Protein AF-A0A9D7EFL1-F1 (afdb_monomer)

Nearest PDB structures (foldseek):
  2m8x-assembly1_A  TM=7.857E-01  e=1.393E-04  Pyrococcus furiosus
  3idu-assembly1_A  TM=7.486E-01  e=1.471E-04  Pyrococcus furiosus
  3idu-assembly2_B  TM=7.280E-01  e=3.172E-04  Pyrococcus furiosus
  4kty-assembly1_A  TM=7.656E-01  e=1.062E-02  Homo sapiens
  8v29-assembly1_C  TM=4.550E-01  e=4.190E-01  Homo sapiens

Sequence (235 aa):
MSAEEQPQYDAVMMSGYVSHTGTGDEYGRIPSAQYDGDMNVGGSYTNPGVQDQTNVVVTALGGPINASTSTPLLLTDETLFMDEVVAVALPEAMYNCTLAVSSDQIAQDAFPLNNVYLRNFEITSDVYSLDGIGNHPAGYESLTATGTNSFTDNEDQLYLMSMYYINAPMTVYGIEVMRPMELSKGAPSWPALHDTTEVLNDNVLSPLVSSPEHIVSAWDISEGRAGSLSPTHTR

pLDDT: mean 86.26, std 13.58, range [31.89, 98.38]

Solvent-accessible surface area (backbone atoms only — not comparable to full-atom values): 13936 Å² total; per-residue (Å²): 137,85,83,81,82,74,41,62,31,38,54,34,32,78,44,64,51,62,9,64,74,71,77,70,58,56,45,19,23,38,20,54,73,51,56,81,44,46,35,30,38,32,32,36,34,33,19,75,7,81,41,65,40,39,57,29,34,38,37,40,43,28,85,80,48,77,49,72,50,76,41,71,65,45,46,52,73,36,72,51,75,45,82,44,80,42,82,44,86,72,69,77,42,80,42,53,35,42,33,38,54,45,37,76,53,51,91,61,32,75,55,75,73,44,11,46,30,76,46,39,34,28,31,31,87,79,48,74,31,63,68,26,86,98,58,45,50,89,90,75,70,78,86,77,75,86,55,81,62,72,51,91,73,87,85,74,90,85,82,87,87,83,90,78,87,78,77,48,87,63,66,67,65,62,48,74,47,79,43,57,72,72,60,63,74,63,48,74,45,63,57,60,45,66,52,67,73,42,46,77,66,74,40,80,86,63,54,78,43,68,36,71,85,42,63,43,43,76,63,31,38,75,70,30,34,52,75,52,48,76,84,82,57,82,102

Mean predicted aligned error: 7.4 Å

Structure (mmCIF, N/CA/C/O backbone):
data_AF-A0A9D7EFL1-F1
#
_entry.id   AF-A0A9D7EFL1-F1
#
loop_
_atom_site.group_PDB
_atom_site.id
_atom_site.type_symbol
_atom_site.label_atom_id
_atom_site.label_alt_id
_atom_site.label_comp_id
_atom_site.label_asym_id
_atom_site.label_entity_id
_atom_site.label_seq_id
_atom_site.pdbx_PDB_ins_code
_atom_site.Cartn_x
_atom_site.Cartn_y
_atom_site.Cartn_z
_atom_site.occupancy
_atom_site.B_iso_or_equiv
_atom_site.auth_seq_id
_atom_site.auth_comp_id
_atom_site.auth_asym_id
_atom_site.auth_atom_id
_atom_site.pdbx_PDB_model_num
ATOM 1 N N . MET A 1 1 ? -33.544 18.796 3.034 1.00 47.28 1 MET A N 1
ATOM 2 C CA . MET A 1 1 ? -32.754 18.801 4.277 1.00 47.28 1 MET A CA 1
ATOM 3 C C . MET A 1 1 ? -33.083 17.499 4.981 1.00 47.28 1 MET A C 1
ATOM 5 O O . MET A 1 1 ? -34.177 17.393 5.521 1.00 47.28 1 MET A O 1
ATOM 9 N N . SER A 1 2 ? -32.241 16.478 4.832 1.00 45.25 2 SER A N 1
ATOM 10 C CA . SER A 1 2 ? -32.281 15.313 5.719 1.00 45.25 2 SER A CA 1
ATOM 11 C C . SER A 1 2 ? -31.384 15.636 6.910 1.00 45.25 2 SER A C 1
ATOM 13 O O . SER A 1 2 ? -30.313 16.215 6.736 1.00 45.25 2 SER A O 1
ATOM 15 N N . ALA A 1 3 ? -31.867 15.351 8.112 1.00 56.69 3 ALA A N 1
ATOM 16 C CA . ALA A 1 3 ? -31.011 15.200 9.274 1.00 56.69 3 ALA A CA 1
ATOM 17 C C . ALA A 1 3 ? -30.827 13.691 9.425 1.00 56.69 3 ALA A C 1
ATOM 19 O O . ALA A 1 3 ? -31.821 12.980 9.576 1.00 56.69 3 ALA A O 1
ATOM 20 N N . GLU A 1 4 ? -29.599 13.211 9.276 1.00 66.44 4 GLU A N 1
ATOM 21 C CA . GLU A 1 4 ? -29.262 11.837 9.636 1.00 66.44 4 GLU A CA 1
ATOM 22 C C . GLU A 1 4 ? -28.874 11.833 11.115 1.00 66.44 4 GLU A C 1
ATOM 24 O O . GLU A 1 4 ? -28.143 12.709 11.579 1.00 66.44 4 GLU A O 1
ATOM 29 N N . GLU A 1 5 ? -29.465 10.915 11.873 1.00 77.81 5 GLU A N 1
ATOM 30 C CA . GLU A 1 5 ? -29.171 10.729 13.291 1.00 77.81 5 GLU A CA 1
ATOM 31 C C . GLU A 1 5 ? -27.797 10.065 13.421 1.00 77.81 5 GLU A C 1
ATOM 33 O O . GLU A 1 5 ? -27.563 9.019 12.815 1.00 77.81 5 GLU A O 1
ATOM 38 N N . GLN A 1 6 ? -26.885 10.677 14.185 1.00 83.12 6 GLN A N 1
ATOM 39 C CA . GLN A 1 6 ? -25.598 10.051 14.487 1.00 83.12 6 GLN A CA 1
ATOM 40 C C . GLN A 1 6 ? -25.813 8.813 15.371 1.00 83.12 6 GLN A C 1
ATOM 42 O O . GLN A 1 6 ? -26.606 8.866 16.317 1.00 83.12 6 GLN A O 1
ATOM 47 N N . PRO A 1 7 ? -25.112 7.704 15.091 1.00 91.25 7 PRO A N 1
ATOM 48 C CA . PRO A 1 7 ? -25.252 6.476 15.859 1.00 91.25 7 PRO A CA 1
ATOM 49 C C . PRO A 1 7 ? -24.761 6.642 17.302 1.00 91.25 7 PRO A C 1
ATOM 51 O O . PRO A 1 7 ? -23.909 7.478 17.606 1.00 91.25 7 PRO A O 1
ATOM 54 N N . GLN A 1 8 ? -25.289 5.812 18.209 1.00 93.94 8 GLN A N 1
ATOM 55 C CA . GLN A 1 8 ? -24.852 5.823 19.607 1.00 93.94 8 GLN A CA 1
ATOM 56 C C . GLN A 1 8 ? -23.379 5.413 19.735 1.00 93.94 8 GLN A C 1
ATOM 58 O O . GLN A 1 8 ? -22.607 6.121 20.373 1.00 93.94 8 GLN A O 1
ATOM 63 N N . TYR A 1 9 ? -23.018 4.292 19.113 1.00 95.31 9 TYR A N 1
ATOM 64 C CA . TYR A 1 9 ? -21.663 3.760 19.030 1.00 95.31 9 TYR A CA 1
ATOM 65 C C . TYR A 1 9 ? -21.350 3.470 17.567 1.00 95.31 9 TYR A C 1
ATOM 67 O O . TYR A 1 9 ? -22.178 2.894 16.859 1.00 95.31 9 TYR A O 1
ATOM 75 N N . ASP A 1 10 ? -20.165 3.871 17.134 1.00 96.12 10 ASP A N 1
ATOM 76 C CA . ASP A 1 10 ? -19.616 3.581 15.811 1.00 96.12 10 ASP A CA 1
ATOM 77 C C . ASP A 1 10 ? -18.088 3.622 15.929 1.00 96.12 10 ASP A C 1
ATOM 79 O O . ASP A 1 10 ? -17.545 4.373 16.747 1.00 96.12 10 ASP A O 1
ATOM 83 N N . ALA A 1 11 ? -17.389 2.774 15.194 1.00 96.00 11 ALA A N 1
ATOM 84 C CA . ALA A 1 11 ? -15.939 2.738 15.146 1.00 96.00 11 ALA A CA 1
ATOM 85 C C . ALA A 1 11 ? -15.508 2.436 13.716 1.00 96.00 11 ALA A C 1
ATOM 87 O O . ALA A 1 11 ? -15.732 1.351 13.195 1.00 96.00 11 ALA A O 1
ATOM 88 N N . VAL A 1 12 ? -14.813 3.381 13.097 1.00 96.94 12 VAL A N 1
ATOM 89 C CA . VAL A 1 12 ? -14.517 3.333 11.666 1.00 96.94 12 VAL A CA 1
ATOM 90 C C . VAL A 1 12 ? -13.022 3.211 11.448 1.00 96.94 12 VAL A C 1
ATOM 92 O O . VAL A 1 12 ? -12.250 3.989 12.010 1.00 96.94 12 VAL A O 1
ATOM 95 N N . MET A 1 13 ? -12.608 2.287 10.579 1.00 97.50 13 MET A N 1
ATOM 96 C CA . MET A 1 13 ? -11.271 2.319 9.988 1.00 97.50 13 MET A CA 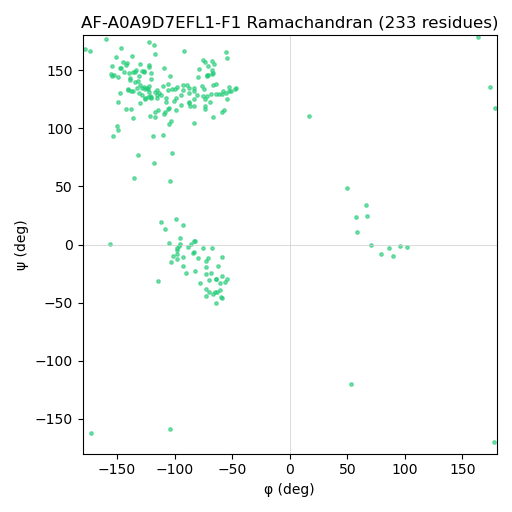1
ATOM 97 C C . MET A 1 13 ? -11.295 3.266 8.787 1.00 97.50 13 MET A C 1
ATOM 99 O O . MET A 1 13 ? -11.806 2.934 7.719 1.00 97.50 13 MET A O 1
ATOM 103 N N . MET A 1 14 ? -10.738 4.463 8.959 1.00 95.62 14 MET A N 1
ATOM 104 C CA . MET A 1 14 ? -10.758 5.517 7.938 1.00 95.62 14 MET A CA 1
ATOM 105 C C . MET A 1 14 ? -9.733 5.278 6.833 1.00 95.62 14 MET A C 1
ATOM 107 O O . MET A 1 14 ? -9.946 5.650 5.678 1.00 95.62 14 MET A O 1
ATOM 111 N N . SER A 1 15 ? -8.600 4.685 7.194 1.00 94.25 15 SER A N 1
ATOM 112 C CA . SER A 1 15 ? -7.524 4.353 6.270 1.00 94.25 15 SER A CA 1
ATOM 113 C C . SER A 1 15 ? -6.754 3.137 6.761 1.00 94.25 15 SER A C 1
ATOM 115 O O . SER A 1 15 ? -6.793 2.790 7.941 1.00 94.25 15 SER A O 1
ATOM 117 N N . GLY A 1 16 ? -6.017 2.512 5.854 1.00 92.81 16 GLY A N 1
ATOM 118 C CA . GLY A 1 16 ? -5.022 1.507 6.184 1.00 92.81 16 GLY A CA 1
ATOM 119 C C . GLY A 1 16 ? -3.849 1.612 5.228 1.00 92.81 16 GLY A C 1
ATOM 120 O O . GLY A 1 16 ? -4.016 2.110 4.114 1.00 92.81 16 GLY A O 1
ATOM 121 N N . TYR A 1 17 ? -2.685 1.136 5.632 1.00 93.12 17 TYR A N 1
ATOM 122 C CA . TYR A 1 17 ? -1.525 1.012 4.769 1.00 93.12 17 TYR A CA 1
ATOM 123 C C . TYR A 1 17 ? -0.685 -0.210 5.135 1.00 93.12 17 TYR A C 1
ATOM 125 O O . TYR A 1 17 ? -0.680 -0.667 6.283 1.00 93.12 17 TYR A O 1
ATOM 133 N N . VAL A 1 18 ? 0.010 -0.740 4.131 1.00 93.38 18 VAL A N 1
ATOM 134 C CA . VAL A 1 18 ? 0.991 -1.818 4.261 1.00 93.38 18 VAL A CA 1
ATOM 135 C C . VAL A 1 18 ? 2.211 -1.457 3.414 1.00 93.38 18 VAL A C 1
ATOM 137 O O . VAL A 1 18 ? 2.154 -1.459 2.186 1.00 93.38 18 VAL A O 1
ATOM 140 N N . SER A 1 19 ? 3.319 -1.128 4.074 1.00 93.38 19 SER A N 1
ATOM 141 C CA . SER A 1 19 ? 4.521 -0.564 3.456 1.00 93.38 19 SER A CA 1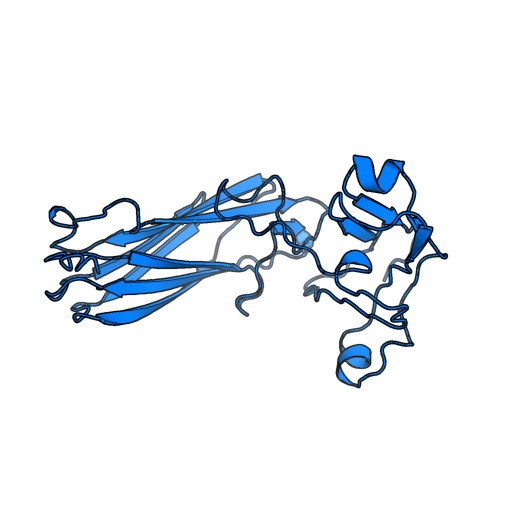
ATOM 142 C C . SER A 1 19 ? 5.756 -1.379 3.824 1.00 93.38 19 SER A C 1
ATOM 144 O O . SER A 1 19 ? 5.952 -1.723 4.985 1.00 93.38 19 SER A O 1
ATOM 146 N N . HIS A 1 20 ? 6.619 -1.660 2.848 1.00 91.56 20 HIS A N 1
ATOM 147 C CA . HIS A 1 20 ? 7.894 -2.352 3.083 1.00 91.56 20 HIS A CA 1
ATOM 148 C C . HIS A 1 20 ? 9.089 -1.395 3.227 1.00 91.56 20 HIS A C 1
ATOM 150 O O . HIS A 1 20 ? 10.219 -1.838 3.382 1.00 91.56 20 HIS A O 1
ATOM 156 N N . THR A 1 21 ? 8.873 -0.084 3.097 1.00 85.00 21 THR A N 1
ATOM 157 C CA . THR A 1 21 ? 9.952 0.920 3.127 1.00 85.00 21 THR A CA 1
ATOM 158 C C . THR A 1 21 ? 10.052 1.632 4.470 1.00 85.00 21 THR A C 1
ATOM 160 O O . THR A 1 21 ? 10.980 2.407 4.693 1.00 85.00 21 THR A O 1
ATOM 163 N N . GLY A 1 22 ? 9.074 1.425 5.358 1.00 75.31 22 GLY A N 1
ATOM 164 C CA . GLY A 1 22 ? 8.989 2.097 6.655 1.00 75.31 22 GLY A CA 1
ATOM 165 C C . GLY A 1 22 ? 8.638 3.588 6.579 1.00 75.31 22 GLY A C 1
ATOM 166 O O . GLY A 1 22 ? 8.515 4.228 7.619 1.00 75.31 22 GLY A O 1
ATOM 167 N N . THR A 1 23 ? 8.457 4.145 5.378 1.00 75.12 23 THR A N 1
ATOM 168 C CA . THR A 1 23 ? 8.102 5.557 5.134 1.00 75.12 23 THR A CA 1
ATOM 169 C C . THR A 1 23 ? 6.608 5.771 4.892 1.00 75.12 23 THR A C 1
ATOM 171 O O . THR A 1 23 ? 6.174 6.910 4.738 1.00 75.12 23 THR A O 1
ATOM 174 N N . GLY A 1 24 ? 5.819 4.691 4.866 1.00 76.31 24 GLY A N 1
ATOM 175 C CA . GLY A 1 24 ? 4.392 4.720 4.537 1.00 76.31 24 GLY A CA 1
ATOM 176 C C . GLY A 1 24 ? 4.101 4.625 3.037 1.00 76.31 24 GLY A C 1
ATOM 177 O O . GLY A 1 24 ? 2.937 4.532 2.661 1.00 76.31 24 GLY A O 1
ATOM 178 N N . ASP A 1 25 ? 5.131 4.595 2.183 1.00 86.06 25 ASP A N 1
ATOM 179 C CA . ASP A 1 25 ? 4.968 4.366 0.746 1.00 86.06 25 ASP A CA 1
ATOM 180 C C . ASP A 1 25 ? 4.519 2.919 0.491 1.00 86.06 25 ASP A C 1
ATOM 182 O O . ASP A 1 25 ? 5.171 1.958 0.916 1.00 86.06 25 ASP A O 1
ATOM 186 N N . GLU A 1 26 ? 3.382 2.757 -0.184 1.00 89.88 26 GLU A N 1
ATOM 187 C CA . GLU A 1 26 ? 2.798 1.453 -0.502 1.00 89.88 26 GLU A CA 1
ATOM 188 C C . GLU A 1 26 ? 3.128 1.057 -1.939 1.00 89.88 26 GLU A C 1
ATOM 190 O O . GLU A 1 26 ? 2.934 1.837 -2.870 1.00 89.88 26 GLU A O 1
ATOM 195 N N . TYR A 1 27 ? 3.562 -0.186 -2.128 1.00 92.56 27 TYR A N 1
ATOM 196 C CA . TYR A 1 27 ? 3.820 -0.757 -3.445 1.00 92.56 27 TYR A CA 1
ATOM 197 C C . TYR A 1 27 ? 2.934 -1.980 -3.640 1.00 92.56 27 TYR A C 1
ATOM 199 O O . TYR A 1 27 ? 2.934 -2.899 -2.819 1.00 92.56 27 TYR A O 1
ATOM 207 N N . GLY A 1 28 ? 2.185 -2.008 -4.741 1.00 92.38 28 GLY A N 1
ATOM 208 C CA . GLY A 1 28 ? 1.326 -3.140 -5.080 1.00 92.38 28 GLY A CA 1
ATOM 209 C C . GLY A 1 28 ? 2.100 -4.435 -5.343 1.00 92.38 28 GLY A C 1
ATOM 210 O O . GLY A 1 28 ? 1.567 -5.519 -5.088 1.00 92.38 28 GLY A O 1
ATOM 211 N N . ARG A 1 29 ? 3.344 -4.330 -5.836 1.00 94.31 29 ARG A N 1
ATOM 212 C CA . ARG A 1 29 ? 4.254 -5.463 -6.073 1.00 94.31 29 ARG A CA 1
ATOM 213 C C . ARG A 1 29 ? 5.679 -5.110 -5.682 1.00 94.31 29 ARG A C 1
ATOM 215 O O . ARG A 1 29 ? 6.179 -4.055 -6.069 1.00 94.31 29 ARG A O 1
ATOM 222 N N . ILE A 1 30 ? 6.326 -6.011 -4.954 1.00 95.38 30 ILE A N 1
ATOM 223 C CA . ILE A 1 30 ? 7.651 -5.819 -4.367 1.00 95.38 30 ILE A CA 1
ATOM 224 C C . ILE A 1 30 ? 8.511 -7.029 -4.748 1.00 95.38 30 ILE A C 1
ATOM 226 O O . ILE A 1 30 ? 8.145 -8.156 -4.408 1.00 95.38 30 ILE A O 1
ATOM 230 N N . PRO A 1 31 ? 9.655 -6.858 -5.428 1.00 95.50 31 PRO A N 1
ATOM 231 C CA . PRO A 1 31 ? 10.562 -7.968 -5.668 1.00 95.50 31 PRO A CA 1
ATOM 232 C C . PRO A 1 31 ? 11.120 -8.484 -4.343 1.00 95.50 31 PRO A C 1
ATOM 234 O O . PRO A 1 31 ? 11.550 -7.694 -3.501 1.00 95.50 31 PRO A O 1
ATOM 237 N N . SER A 1 32 ? 11.206 -9.801 -4.182 1.00 95.38 32 SER A N 1
ATOM 238 C CA . SER A 1 32 ? 11.744 -10.446 -2.977 1.00 95.38 32 SER A CA 1
ATOM 239 C C . SER A 1 32 ? 13.157 -9.965 -2.621 1.00 95.38 32 SER A C 1
ATOM 241 O O . SER A 1 32 ? 13.505 -9.886 -1.448 1.00 95.38 32 SER A O 1
ATOM 243 N N . ALA A 1 33 ? 13.954 -9.567 -3.619 1.00 94.44 33 ALA A N 1
ATOM 244 C CA . ALA A 1 33 ? 15.286 -8.992 -3.428 1.00 94.44 33 ALA A CA 1
ATOM 245 C C . ALA A 1 33 ? 15.295 -7.548 -2.882 1.00 94.44 33 ALA A C 1
ATOM 247 O O . ALA A 1 33 ? 16.332 -7.099 -2.401 1.00 94.44 33 ALA A O 1
ATOM 248 N N . GLN A 1 34 ? 14.185 -6.810 -2.994 1.00 94.44 34 GLN A N 1
ATOM 249 C CA . GLN A 1 34 ? 14.033 -5.444 -2.468 1.00 94.44 34 GLN A CA 1
ATOM 250 C C . GLN A 1 34 ? 13.319 -5.412 -1.110 1.00 94.44 34 GLN A C 1
ATOM 252 O O . GLN A 1 34 ? 13.347 -4.386 -0.428 1.00 94.44 34 GLN A O 1
ATOM 257 N N . TYR A 1 35 ? 12.711 -6.531 -0.712 1.00 94.31 35 TYR A N 1
ATOM 258 C CA . TYR A 1 35 ? 12.118 -6.713 0.603 1.00 94.31 35 TYR A CA 1
ATOM 259 C C . TYR A 1 35 ? 13.204 -6.926 1.668 1.00 94.31 35 TYR A C 1
ATOM 261 O O . TYR A 1 35 ? 14.073 -7.785 1.516 1.00 94.31 35 TYR A O 1
ATOM 269 N N . ASP A 1 36 ? 13.166 -6.146 2.747 1.00 90.38 36 ASP A N 1
ATOM 270 C CA . ASP A 1 36 ? 14.197 -6.129 3.794 1.00 90.38 36 ASP A CA 1
ATOM 271 C C . ASP A 1 36 ? 13.854 -6.983 5.028 1.00 90.38 36 ASP A C 1
ATOM 273 O O . ASP A 1 36 ? 14.710 -7.183 5.891 1.00 90.38 36 ASP A O 1
ATOM 277 N N . GLY A 1 37 ? 12.650 -7.563 5.072 1.00 92.81 37 GLY A N 1
ATOM 278 C CA . GLY A 1 37 ? 12.192 -8.426 6.162 1.00 92.81 37 GLY A CA 1
ATOM 279 C C . GLY A 1 37 ? 11.245 -7.751 7.152 1.00 92.81 37 GLY A C 1
ATOM 280 O O . GLY A 1 37 ? 10.738 -8.440 8.037 1.00 92.81 37 GLY A O 1
ATOM 281 N N . ASP A 1 38 ? 10.957 -6.458 6.983 1.00 93.69 38 ASP A N 1
ATOM 282 C CA . ASP A 1 38 ? 10.047 -5.715 7.850 1.00 93.69 38 ASP A CA 1
ATOM 283 C C . ASP A 1 38 ? 8.871 -5.138 7.047 1.00 93.69 38 ASP A C 1
ATOM 285 O O . ASP A 1 38 ? 9.003 -4.712 5.904 1.00 93.69 38 ASP A O 1
ATOM 289 N N . MET A 1 39 ? 7.682 -5.135 7.645 1.00 94.75 39 MET A N 1
ATOM 290 C CA . MET A 1 39 ? 6.512 -4.436 7.111 1.00 94.75 39 MET A CA 1
ATOM 291 C C . MET A 1 39 ? 6.040 -3.412 8.130 1.00 94.75 39 MET A C 1
ATOM 293 O O . MET A 1 39 ? 5.745 -3.770 9.268 1.00 94.75 39 MET A O 1
ATOM 297 N N . ASN A 1 40 ? 5.915 -2.157 7.716 1.00 95.25 40 ASN A N 1
ATOM 298 C CA . ASN A 1 40 ? 5.141 -1.173 8.451 1.00 95.25 40 ASN A CA 1
ATOM 299 C C . ASN A 1 40 ? 3.656 -1.320 8.075 1.00 95.25 40 ASN A C 1
ATOM 301 O O . ASN A 1 40 ? 3.295 -1.310 6.893 1.00 95.25 40 ASN A O 1
ATOM 305 N N . VAL A 1 41 ? 2.801 -1.494 9.080 1.00 95.62 41 VAL A N 1
ATOM 306 C CA . VAL A 1 41 ? 1.353 -1.620 8.933 1.00 95.62 41 VAL A CA 1
ATOM 307 C C . VAL A 1 41 ? 0.636 -0.677 9.885 1.00 95.62 41 VAL A C 1
ATOM 309 O O . VAL A 1 41 ? 0.964 -0.569 11.067 1.00 95.62 41 VAL A O 1
ATOM 312 N N . GLY A 1 42 ? -0.403 -0.024 9.385 1.00 94.69 42 GLY A N 1
ATOM 313 C CA . GLY A 1 42 ? -1.097 0.962 10.190 1.00 94.69 42 GLY A CA 1
ATOM 314 C C . GLY A 1 42 ? -2.216 1.663 9.453 1.00 94.69 42 GLY A C 1
ATOM 315 O O . GLY A 1 42 ? -2.623 1.262 8.368 1.00 94.69 42 GLY A O 1
ATOM 316 N N . GLY A 1 43 ? -2.741 2.714 10.063 1.00 95.12 43 GLY A N 1
ATOM 317 C CA . GLY A 1 43 ? -3.863 3.469 9.527 1.00 95.12 43 GLY A CA 1
ATOM 318 C C . GLY A 1 43 ? -4.508 4.350 10.580 1.00 95.12 43 GLY A C 1
ATOM 319 O O . GLY A 1 43 ? -4.103 4.354 11.743 1.00 95.12 43 GLY A O 1
ATOM 320 N N . SER A 1 44 ? -5.523 5.099 10.166 1.00 97.31 44 SER A N 1
ATOM 321 C CA . SER A 1 44 ? -6.327 5.929 11.059 1.00 97.31 44 SER A CA 1
ATOM 322 C C . SER A 1 44 ? -7.685 5.302 11.341 1.00 97.31 44 SER A C 1
ATOM 324 O O . SER A 1 44 ? -8.304 4.683 10.472 1.00 97.31 44 SER A O 1
ATOM 326 N N . TYR A 1 45 ? -8.163 5.503 12.562 1.00 98.19 45 TYR A N 1
ATOM 327 C CA . TYR A 1 45 ? -9.464 5.036 13.016 1.00 98.19 45 TYR A CA 1
ATOM 328 C C . TYR A 1 45 ? -10.134 6.096 13.879 1.00 98.19 45 TYR A C 1
ATOM 330 O O . TYR A 1 45 ? -9.462 6.874 14.560 1.00 98.19 45 TYR A O 1
ATOM 338 N N . THR A 1 46 ? -11.460 6.152 13.821 1.00 97.75 46 THR A N 1
ATOM 339 C CA . THR A 1 46 ? -12.244 7.203 14.470 1.00 97.75 46 THR A CA 1
ATOM 340 C C . THR A 1 46 ? -13.525 6.663 15.085 1.00 97.75 46 THR A C 1
ATOM 342 O O . THR A 1 46 ? -14.032 5.623 14.667 1.00 97.75 46 THR A O 1
ATOM 345 N N . ASN A 1 47 ? -14.042 7.378 16.079 1.00 97.19 47 ASN A N 1
ATOM 346 C CA . ASN A 1 47 ? -15.350 7.139 16.672 1.00 97.19 47 ASN A CA 1
ATOM 347 C C . ASN A 1 47 ? -16.300 8.286 16.286 1.00 97.19 47 ASN A C 1
ATOM 349 O O . ASN A 1 47 ? -16.323 9.301 16.978 1.00 97.19 47 ASN A O 1
ATOM 353 N N . PRO A 1 48 ? -17.092 8.154 15.209 1.00 95.62 48 PRO A N 1
ATOM 354 C CA . PRO A 1 48 ? -18.073 9.169 14.822 1.00 95.62 48 PRO A CA 1
ATOM 355 C C . PRO A 1 48 ? -19.399 9.036 15.597 1.00 95.62 48 PRO A C 1
ATOM 357 O O . PRO A 1 48 ? -20.363 9.754 15.313 1.00 95.62 48 PRO A O 1
ATOM 360 N N . GLY A 1 49 ? -19.482 8.085 16.536 1.00 94.62 49 GLY A N 1
ATOM 361 C CA . GLY A 1 49 ? -20.629 7.904 17.412 1.00 94.62 49 GLY A CA 1
ATOM 362 C C . GLY A 1 49 ? -20.679 8.965 18.508 1.00 94.62 49 GLY A C 1
ATOM 363 O O . GLY A 1 49 ? -19.675 9.577 18.870 1.00 94.62 49 GLY A O 1
ATOM 364 N N . VAL A 1 50 ? -21.864 9.167 19.083 1.00 95.25 50 VAL A N 1
ATOM 365 C CA . VAL A 1 50 ? -22.086 10.181 20.136 1.00 95.25 50 VAL A CA 1
ATOM 366 C C . VAL A 1 50 ? -21.675 9.714 21.544 1.00 95.25 50 VAL A C 1
ATOM 368 O O . VAL A 1 50 ? -21.932 10.412 22.529 1.00 95.25 50 VAL A O 1
ATOM 371 N N . GLN A 1 51 ? -21.110 8.511 21.675 1.00 96.81 51 GLN A N 1
ATOM 372 C CA . GLN A 1 51 ? -20.587 7.943 22.921 1.00 96.81 51 GLN A CA 1
ATOM 373 C C . GLN A 1 51 ? -19.159 7.438 22.725 1.00 96.81 51 GLN A C 1
ATOM 375 O O . GLN A 1 51 ? -18.806 6.964 21.650 1.00 96.81 51 GLN A O 1
ATOM 380 N N . ASP A 1 52 ? -18.358 7.488 23.788 1.00 97.38 52 ASP A N 1
ATOM 381 C CA . ASP A 1 52 ? -16.977 7.003 23.769 1.00 97.38 52 ASP A CA 1
ATOM 382 C C . ASP A 1 52 ? -16.904 5.472 23.616 1.00 97.38 52 ASP A C 1
ATOM 384 O O . ASP A 1 52 ? -17.773 4.737 24.099 1.00 97.38 52 ASP A O 1
ATOM 388 N N . GLN A 1 53 ? -15.823 4.997 22.999 1.00 97.31 53 GLN A N 1
ATOM 389 C CA . GLN A 1 53 ? -15.491 3.578 22.857 1.00 97.31 53 GLN A CA 1
ATOM 390 C C . GLN A 1 53 ? -14.400 3.208 23.870 1.00 97.31 53 GLN A C 1
ATOM 392 O O . GLN A 1 53 ? -13.402 3.922 23.996 1.00 97.31 53 GLN A O 1
ATOM 397 N N . THR A 1 54 ? -14.553 2.093 24.586 1.00 98.19 54 THR A N 1
ATOM 398 C CA . THR A 1 54 ? -13.563 1.619 25.572 1.00 98.19 54 THR A CA 1
ATOM 399 C C . THR A 1 54 ? -12.836 0.370 25.098 1.00 98.19 54 THR A C 1
ATOM 401 O O . THR A 1 54 ? -13.387 -0.434 24.344 1.00 98.19 54 THR A O 1
ATOM 404 N N . ASN A 1 55 ? -11.599 0.200 25.578 1.00 97.94 55 ASN A N 1
ATOM 405 C CA . ASN A 1 55 ? -10.724 -0.928 25.243 1.00 97.94 55 ASN A CA 1
ATOM 406 C C . ASN A 1 55 ? -10.642 -1.154 23.728 1.00 97.94 55 ASN A C 1
ATOM 408 O O . ASN A 1 55 ? -10.819 -2.267 23.232 1.00 97.94 55 ASN A O 1
ATOM 412 N N . VAL A 1 56 ? -10.405 -0.066 22.996 1.00 98.25 56 VAL A N 1
ATOM 413 C CA . VAL A 1 56 ? -10.300 -0.094 21.544 1.00 98.25 56 VAL A CA 1
ATOM 414 C C . VAL A 1 56 ? -9.038 -0.846 21.157 1.00 98.25 56 VAL A C 1
ATOM 416 O O . VAL A 1 56 ? -7.954 -0.559 21.665 1.00 98.25 56 VAL A O 1
ATOM 419 N N . VAL A 1 57 ? -9.175 -1.811 20.257 1.00 98.31 57 VAL A N 1
ATOM 420 C CA . VAL A 1 57 ? -8.063 -2.569 19.690 1.00 98.31 57 VAL A CA 1
ATOM 421 C C . VAL A 1 57 ? -8.148 -2.475 18.182 1.00 98.31 57 VAL A C 1
ATOM 423 O O . VAL A 1 57 ? -9.166 -2.844 17.592 1.00 98.31 57 VAL A O 1
ATOM 426 N N . VAL A 1 58 ? -7.059 -2.024 17.569 1.00 98.38 58 VAL A N 1
ATOM 427 C CA . VAL A 1 58 ? -6.875 -2.081 16.121 1.00 98.38 58 VAL A CA 1
ATOM 428 C C . VAL A 1 58 ? -5.885 -3.182 15.812 1.00 98.38 58 VAL A C 1
ATOM 430 O O . VAL A 1 58 ? -4.843 -3.286 16.455 1.00 98.38 58 VAL A O 1
ATOM 433 N N . THR A 1 59 ? -6.229 -4.023 14.845 1.00 98.38 59 THR A N 1
ATOM 434 C CA . THR A 1 59 ? -5.390 -5.136 14.394 1.00 98.38 59 THR A CA 1
ATOM 435 C C . THR A 1 59 ? -5.074 -4.986 12.917 1.00 98.38 59 THR A C 1
ATOM 437 O O . THR A 1 59 ? -5.914 -4.492 12.172 1.00 98.38 59 THR A O 1
ATOM 440 N N . ALA A 1 60 ? -3.895 -5.442 12.502 1.00 97.75 60 ALA A N 1
ATOM 441 C CA . ALA A 1 60 ? -3.527 -5.668 11.110 1.00 97.75 60 ALA A CA 1
ATOM 442 C C . ALA A 1 60 ? -3.140 -7.145 10.961 1.00 97.75 60 ALA A C 1
ATOM 444 O O . ALA A 1 60 ? -2.141 -7.597 11.529 1.00 97.75 60 ALA A O 1
ATOM 445 N N . LEU A 1 61 ? -3.971 -7.909 10.250 1.00 97.25 61 LEU A N 1
ATOM 446 C CA . LEU A 1 61 ? -3.868 -9.366 10.151 1.00 97.25 61 LEU A CA 1
ATOM 447 C C . LEU A 1 61 ? -3.872 -9.807 8.688 1.00 97.25 61 LEU A C 1
ATOM 449 O O . LEU A 1 61 ? -4.781 -9.457 7.935 1.00 97.25 61 LEU A O 1
ATOM 453 N N . GLY A 1 62 ? -2.895 -10.617 8.283 1.00 92.81 62 GLY A N 1
ATOM 454 C CA . GLY A 1 62 ? -2.804 -11.043 6.888 1.00 92.81 62 GLY A CA 1
ATOM 455 C C . GLY A 1 62 ? -1.620 -11.937 6.567 1.00 92.81 62 GLY A C 1
ATOM 456 O O . GLY A 1 62 ? -0.476 -11.514 6.691 1.00 92.81 62 GLY A O 1
ATOM 457 N N . GLY A 1 63 ? -1.867 -13.176 6.130 1.00 90.00 63 GLY A N 1
ATOM 458 C CA . GLY A 1 63 ? -0.787 -14.148 5.944 1.00 90.00 63 GLY A CA 1
ATOM 459 C C . GLY A 1 63 ? 0.050 -14.268 7.232 1.00 90.00 63 GLY A C 1
ATOM 460 O O . GLY A 1 63 ? -0.513 -14.627 8.266 1.00 90.00 63 GLY A O 1
ATOM 461 N N . PRO A 1 64 ? 1.363 -13.975 7.200 1.00 93.69 64 PRO A N 1
ATOM 462 C CA . PRO A 1 64 ? 2.208 -13.952 8.393 1.00 93.69 64 PRO A CA 1
ATOM 463 C C . PRO A 1 64 ? 2.245 -12.595 9.135 1.00 93.69 64 PRO A C 1
ATOM 465 O O . PRO A 1 64 ? 2.880 -12.513 10.185 1.00 93.69 64 PRO A O 1
ATOM 468 N N . ILE A 1 65 ? 1.572 -11.547 8.641 1.00 96.44 65 ILE A N 1
ATOM 469 C CA . ILE A 1 65 ? 1.425 -10.257 9.337 1.00 96.44 65 ILE A CA 1
ATOM 470 C C . ILE A 1 65 ? 0.464 -10.423 10.517 1.00 96.44 65 ILE A C 1
ATOM 472 O O . ILE A 1 65 ? -0.667 -10.894 10.354 1.00 96.44 65 ILE A O 1
ATOM 476 N N . ASN A 1 66 ? 0.918 -10.001 11.697 1.00 96.94 66 ASN A N 1
ATOM 477 C CA . ASN A 1 66 ? 0.124 -9.954 12.917 1.00 96.94 66 ASN A CA 1
ATOM 478 C C . ASN A 1 66 ? 0.605 -8.803 13.810 1.00 96.94 66 ASN A C 1
ATOM 480 O O . ASN A 1 66 ? 1.598 -8.946 14.524 1.00 96.94 66 ASN A O 1
ATOM 484 N N . ALA A 1 67 ? -0.097 -7.673 13.748 1.00 97.56 67 ALA A N 1
ATOM 485 C CA . ALA A 1 67 ? 0.150 -6.507 14.588 1.00 97.56 67 ALA A CA 1
ATOM 486 C C . ALA A 1 67 ? -1.138 -6.012 15.236 1.00 97.56 67 ALA A C 1
ATOM 488 O O . ALA A 1 67 ? -2.237 -6.202 14.708 1.00 97.56 67 ALA A O 1
ATOM 489 N N . SER A 1 68 ? -0.993 -5.333 16.369 1.00 98.00 68 SER A N 1
ATOM 490 C CA . SER A 1 68 ? -2.112 -4.692 17.042 1.00 98.00 68 SER A CA 1
ATOM 491 C C . SER A 1 68 ? -1.656 -3.538 17.913 1.00 98.00 68 SER A C 1
ATOM 493 O O . SER A 1 68 ? -0.630 -3.655 18.581 1.00 98.00 68 SER A O 1
ATOM 495 N N . THR A 1 69 ? -2.490 -2.510 18.011 1.00 98.12 69 THR A N 1
ATOM 496 C CA . THR A 1 69 ? -2.371 -1.461 19.024 1.00 98.12 69 THR A CA 1
ATOM 497 C C . THR A 1 69 ? -3.655 -1.382 19.844 1.00 98.12 69 THR A C 1
ATOM 499 O O . THR A 1 69 ? -4.728 -1.782 19.381 1.00 98.12 69 THR A O 1
ATOM 502 N N . SER A 1 70 ? -3.556 -0.897 21.079 1.00 97.50 70 SER A N 1
ATOM 503 C CA . SER A 1 70 ? -4.701 -0.788 21.983 1.00 97.50 70 SER A CA 1
ATOM 504 C C . SER A 1 70 ? -4.764 0.582 22.635 1.00 97.50 70 SER A C 1
ATOM 506 O O . SER A 1 70 ? -3.768 1.051 23.192 1.00 97.50 70 SER A O 1
ATOM 508 N N . THR A 1 71 ? -5.957 1.161 22.668 1.00 97.25 71 THR A N 1
ATOM 509 C CA . THR A 1 71 ? -6.237 2.429 23.334 1.00 97.25 71 THR A CA 1
ATOM 510 C C . THR A 1 71 ? -7.352 2.228 24.363 1.00 97.25 71 THR A C 1
ATOM 512 O O . THR A 1 71 ? -8.423 1.730 24.017 1.00 97.25 71 THR A O 1
ATOM 515 N N . PRO A 1 72 ? -7.155 2.618 25.637 1.00 97.94 72 PRO A N 1
ATOM 516 C CA . PRO A 1 72 ? -8.170 2.416 26.673 1.00 97.94 72 PRO A CA 1
ATOM 517 C C . PRO A 1 72 ? -9.502 3.123 26.399 1.00 97.94 72 PRO A C 1
ATOM 519 O O . PRO A 1 72 ? -10.551 2.624 26.801 1.00 97.94 72 PRO A O 1
ATOM 522 N N . LEU A 1 73 ? -9.450 4.285 25.749 1.00 97.50 73 LEU A N 1
ATOM 523 C CA . LEU A 1 73 ? -10.594 5.139 25.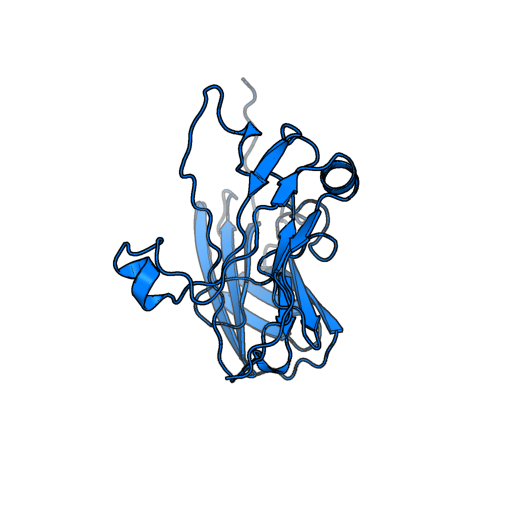470 1.00 97.50 73 LEU A CA 1
ATOM 524 C C . LEU A 1 73 ? -10.367 5.860 24.140 1.00 97.50 73 LEU A C 1
ATOM 526 O O . LEU A 1 73 ? -9.306 6.452 23.960 1.00 97.50 73 LEU A O 1
ATOM 530 N N . LEU A 1 74 ? -11.358 5.814 23.256 1.00 97.81 74 LEU A N 1
ATOM 531 C CA . LEU A 1 74 ? -11.444 6.628 22.046 1.00 97.81 74 LEU A CA 1
ATOM 532 C C . LEU A 1 74 ? -12.690 7.506 22.177 1.00 97.81 74 LEU A C 1
ATOM 534 O O . LEU A 1 74 ? -13.821 7.001 22.174 1.00 97.81 74 LEU A O 1
ATOM 538 N N . LEU A 1 75 ? -12.472 8.804 22.361 1.00 97.94 75 LEU A N 1
ATOM 539 C CA . LEU A 1 75 ? -13.536 9.774 22.591 1.00 97.94 75 LEU A CA 1
ATOM 540 C C . LEU A 1 75 ? -14.412 9.940 21.345 1.00 97.94 75 LEU A C 1
ATOM 542 O O . LEU A 1 75 ? -13.992 9.653 20.223 1.00 97.94 75 LEU A O 1
ATOM 546 N N . THR A 1 76 ? -15.635 10.424 21.542 1.00 96.19 76 THR A N 1
ATOM 547 C CA . THR A 1 76 ? -16.485 10.881 20.430 1.00 96.19 76 THR A CA 1
ATOM 548 C C . THR A 1 76 ? -15.750 11.903 19.546 1.00 96.19 76 THR A C 1
ATOM 550 O O . THR A 1 76 ? -15.059 12.794 20.048 1.00 96.19 76 THR A O 1
ATOM 553 N N . ASP A 1 77 ? -15.871 11.735 18.229 1.00 94.69 77 ASP A N 1
ATOM 554 C CA . ASP A 1 77 ? -15.203 12.494 17.164 1.00 94.69 77 ASP A CA 1
ATOM 555 C C . ASP A 1 77 ? -13.657 12.473 17.206 1.00 94.69 77 ASP A C 1
ATOM 557 O O . ASP A 1 77 ? -12.990 13.214 16.475 1.00 94.69 77 ASP A O 1
ATOM 561 N N . GLU A 1 78 ? -13.047 11.614 18.029 1.00 97.88 78 GLU A N 1
ATOM 562 C CA . GLU A 1 78 ? -11.595 11.455 18.074 1.00 97.88 78 GLU A CA 1
ATOM 563 C C . GLU A 1 78 ? -11.106 10.576 16.920 1.00 97.88 78 GLU A C 1
ATOM 565 O O . GLU A 1 78 ? -11.759 9.614 16.509 1.00 97.88 78 GLU A O 1
ATOM 570 N N . THR A 1 79 ? -9.931 10.909 16.386 1.00 98.25 79 THR A N 1
ATOM 571 C CA . THR A 1 79 ? -9.198 10.077 15.429 1.00 98.25 79 THR A CA 1
ATOM 572 C C . THR A 1 79 ? -7.829 9.757 16.003 1.00 98.25 79 THR A C 1
ATOM 574 O O . THR A 1 79 ? -7.082 10.665 16.370 1.00 98.25 79 THR A O 1
ATOM 577 N N . LEU A 1 80 ? -7.491 8.473 16.031 1.00 98.31 80 LEU A N 1
ATOM 578 C CA . LEU A 1 80 ? -6.185 7.970 16.438 1.00 98.31 80 LEU A CA 1
ATOM 579 C C . LEU A 1 80 ? -5.556 7.151 15.308 1.00 98.31 80 LEU A C 1
ATOM 581 O O . LEU A 1 80 ? -6.164 6.928 14.258 1.00 98.31 80 LEU A O 1
ATOM 585 N N . PHE A 1 81 ? -4.308 6.738 15.521 1.00 96.75 81 PHE A N 1
ATOM 586 C CA . PHE A 1 81 ? -3.492 6.067 14.517 1.00 96.75 81 PHE A CA 1
ATOM 587 C C . PHE A 1 81 ? -2.859 4.795 15.077 1.00 96.75 81 PHE A C 1
ATOM 589 O O . PHE A 1 81 ? -2.496 4.729 16.252 1.00 96.75 81 PHE A O 1
ATOM 596 N N . MET A 1 82 ? -2.735 3.796 14.210 1.00 96.19 82 MET A N 1
ATOM 597 C CA . MET A 1 82 ? -1.856 2.641 14.365 1.00 96.19 82 MET A CA 1
ATOM 598 C C . MET A 1 82 ? -0.669 2.821 13.411 1.00 96.19 82 MET A C 1
ATOM 600 O O . MET A 1 82 ? -0.869 3.242 12.270 1.00 96.19 82 MET A O 1
ATOM 604 N N . ASP A 1 83 ? 0.534 2.504 13.879 1.00 95.44 83 ASP A N 1
ATOM 605 C CA . ASP A 1 83 ? 1.788 2.518 13.114 1.00 95.44 83 ASP A CA 1
ATOM 606 C C . ASP A 1 83 ? 2.726 1.498 13.770 1.00 95.44 83 ASP A C 1
ATOM 608 O O . ASP A 1 83 ? 3.346 1.772 14.798 1.00 95.44 83 ASP A O 1
ATOM 612 N N . GLU A 1 84 ? 2.708 0.270 13.253 1.00 95.69 84 GLU A N 1
ATOM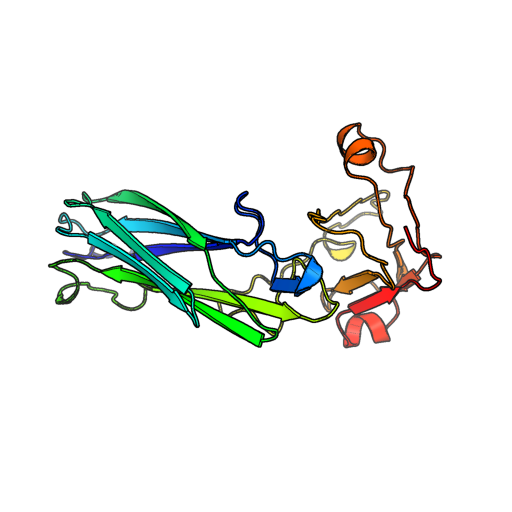 613 C CA . GLU A 1 84 ? 3.430 -0.863 13.825 1.00 95.69 84 GLU A CA 1
ATOM 614 C C . GLU A 1 84 ? 4.386 -1.458 12.794 1.00 95.69 84 GLU A C 1
ATOM 616 O O . GLU A 1 84 ? 4.022 -1.704 11.644 1.00 95.69 84 GLU A O 1
ATOM 621 N N . VAL A 1 85 ? 5.605 -1.772 13.232 1.00 95.19 85 VAL A N 1
ATOM 622 C CA . VAL A 1 85 ? 6.594 -2.479 12.413 1.00 95.19 85 VAL A CA 1
ATOM 623 C C . VAL A 1 85 ? 6.591 -3.959 12.777 1.00 95.19 85 VAL A C 1
ATOM 625 O O . VAL A 1 85 ? 6.759 -4.334 13.939 1.00 95.19 85 VAL A O 1
ATOM 628 N N . VAL A 1 86 ? 6.429 -4.811 11.768 1.00 94.88 86 VAL A N 1
ATOM 629 C CA . VAL A 1 86 ? 6.368 -6.267 11.900 1.00 94.88 86 VAL A CA 1
ATOM 630 C C . VAL A 1 86 ? 7.528 -6.899 11.150 1.00 94.88 86 VAL A C 1
ATOM 632 O O . VAL A 1 86 ? 7.555 -6.879 9.922 1.00 94.88 86 VAL A O 1
ATOM 635 N N . ALA A 1 87 ? 8.437 -7.533 11.887 1.00 95.19 87 ALA A N 1
ATOM 636 C CA . ALA A 1 87 ? 9.463 -8.390 11.303 1.00 95.19 87 ALA A CA 1
ATOM 637 C C . ALA A 1 87 ? 8.837 -9.708 10.837 1.00 95.19 87 ALA A C 1
ATOM 639 O O . ALA A 1 87 ? 8.309 -10.481 11.648 1.00 95.19 87 ALA A O 1
ATOM 640 N N . VAL A 1 88 ? 8.874 -9.972 9.532 1.00 94.75 88 VAL A N 1
ATOM 641 C CA . VAL A 1 88 ? 8.142 -11.081 8.923 1.00 94.75 88 VAL A CA 1
ATOM 642 C C . VAL A 1 88 ? 8.851 -11.643 7.690 1.00 94.75 88 VAL A C 1
ATOM 644 O O . VAL A 1 88 ? 9.489 -10.947 6.918 1.00 94.75 88 VAL A O 1
ATOM 647 N N . ALA A 1 89 ? 8.763 -12.958 7.491 1.00 94.44 89 ALA A N 1
ATOM 648 C CA . ALA A 1 89 ? 9.251 -13.592 6.271 1.00 94.44 89 ALA A CA 1
ATOM 649 C C . ALA A 1 89 ? 8.099 -13.730 5.271 1.00 94.44 89 ALA A C 1
ATOM 651 O O . ALA A 1 89 ? 7.114 -14.417 5.553 1.00 94.44 89 ALA A O 1
ATOM 652 N N . LEU A 1 90 ? 8.248 -13.116 4.098 1.00 95.19 90 LEU A N 1
ATOM 653 C CA . LEU A 1 90 ? 7.253 -13.130 3.027 1.00 95.19 90 LEU A CA 1
ATOM 654 C C . LEU A 1 90 ? 7.848 -13.783 1.770 1.00 95.19 90 LEU A C 1
ATOM 656 O O . LEU A 1 90 ? 8.527 -13.117 0.990 1.00 95.19 90 LEU A O 1
ATOM 660 N N . PRO A 1 91 ? 7.661 -15.103 1.581 1.00 95.44 91 PRO A N 1
ATOM 661 C CA . PRO A 1 91 ? 7.920 -15.752 0.299 1.00 95.44 91 PRO A CA 1
ATOM 662 C C . PRO A 1 91 ? 7.138 -15.109 -0.856 1.00 95.44 91 PRO A C 1
ATOM 664 O O . PRO A 1 91 ? 6.170 -14.390 -0.640 1.00 95.44 91 PRO A O 1
ATOM 667 N N . GLU A 1 92 ? 7.516 -15.421 -2.094 1.00 96.62 92 GLU A N 1
ATOM 668 C CA . GLU A 1 92 ? 6.767 -14.970 -3.272 1.00 96.62 92 GLU A CA 1
ATOM 669 C C . GLU A 1 92 ? 5.318 -15.471 -3.229 1.00 96.62 92 GLU A C 1
ATOM 671 O O . GLU A 1 92 ? 5.057 -16.678 -3.264 1.00 96.62 92 GLU A O 1
ATOM 676 N N . ALA A 1 93 ? 4.384 -14.530 -3.102 1.00 96.06 93 ALA A N 1
ATOM 677 C CA . ALA A 1 93 ? 2.951 -14.759 -3.020 1.00 96.06 93 ALA A CA 1
ATOM 678 C C . ALA A 1 93 ? 2.194 -13.424 -3.037 1.00 96.06 93 ALA A C 1
ATOM 680 O O . ALA A 1 93 ? 2.748 -12.352 -2.792 1.00 96.06 93 ALA A O 1
ATOM 681 N N . MET A 1 94 ? 0.886 -13.524 -3.255 1.00 94.94 94 MET A N 1
ATOM 682 C CA . MET A 1 94 ? -0.067 -12.458 -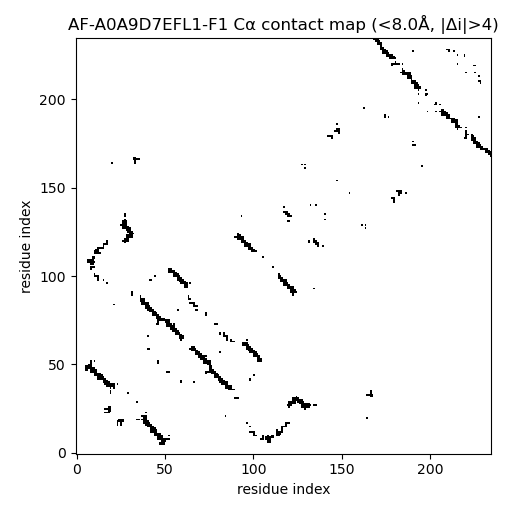2.971 1.00 94.94 94 MET A CA 1
ATOM 683 C C . MET A 1 94 ? -0.462 -12.497 -1.492 1.00 94.94 94 MET A C 1
ATOM 685 O O . MET A 1 94 ? -0.772 -13.565 -0.954 1.00 94.94 94 MET A O 1
ATOM 689 N N . TYR A 1 95 ? -0.481 -11.331 -0.855 1.00 95.25 95 TYR A N 1
ATOM 690 C CA . TYR A 1 95 ? -0.824 -11.160 0.548 1.00 95.25 95 TYR A CA 1
ATOM 691 C C . TYR A 1 95 ? -1.975 -10.181 0.710 1.00 95.25 95 TYR A C 1
ATOM 693 O O . TYR A 1 95 ? -1.958 -9.079 0.165 1.00 95.25 95 TYR A O 1
ATOM 701 N N . ASN A 1 96 ? -2.936 -10.579 1.537 1.00 94.56 96 ASN A N 1
ATOM 702 C CA . ASN A 1 96 ? -4.073 -9.758 1.913 1.00 94.56 96 ASN A CA 1
ATOM 703 C C . ASN A 1 96 ? -3.922 -9.416 3.390 1.00 94.56 96 ASN A C 1
ATOM 705 O O . ASN A 1 96 ? -3.757 -10.320 4.209 1.00 94.56 96 ASN A O 1
ATOM 709 N N . CYS A 1 97 ? -4.012 -8.137 3.721 1.00 95.12 97 CYS A N 1
ATOM 710 C CA . CYS A 1 97 ? -3.985 -7.591 5.065 1.00 95.12 97 CYS A CA 1
ATOM 711 C C . CYS A 1 97 ? -5.340 -6.951 5.374 1.00 95.12 97 CYS A C 1
ATOM 713 O O . CYS A 1 97 ? -5.849 -6.113 4.628 1.00 95.12 97 CYS A O 1
ATOM 715 N N . THR A 1 98 ? -5.933 -7.376 6.481 1.00 97.06 98 THR A N 1
ATOM 716 C CA . THR A 1 98 ? -7.172 -6.829 7.024 1.00 97.06 98 THR A CA 1
ATOM 717 C C . THR A 1 98 ? -6.819 -5.981 8.228 1.00 97.06 98 THR A C 1
ATOM 719 O O . THR A 1 98 ? -6.303 -6.504 9.218 1.00 97.06 98 THR A O 1
ATOM 722 N N . LEU A 1 99 ? -7.110 -4.688 8.142 1.00 97.56 99 LEU A N 1
ATOM 723 C CA . LEU A 1 99 ? -7.078 -3.792 9.280 1.00 97.56 99 LEU A CA 1
ATOM 724 C C . LEU A 1 99 ? -8.480 -3.699 9.865 1.00 97.56 99 LEU A C 1
ATOM 726 O O . LEU A 1 99 ? -9.431 -3.462 9.124 1.00 97.56 99 LEU A O 1
ATOM 730 N N . ALA A 1 100 ? -8.619 -3.903 11.168 1.00 97.88 100 ALA A N 1
ATOM 731 C CA . ALA A 1 100 ? -9.921 -3.887 11.820 1.00 97.88 100 ALA A CA 1
ATOM 732 C C . ALA A 1 100 ? -9.859 -3.205 13.182 1.00 97.88 100 ALA A C 1
ATOM 734 O O . ALA A 1 100 ? -8.982 -3.531 13.988 1.00 97.88 100 ALA A O 1
ATOM 735 N N . VAL A 1 101 ? -10.816 -2.311 13.439 1.00 98.25 101 VAL A N 1
ATOM 736 C CA . VAL A 1 101 ? -11.059 -1.720 14.758 1.00 98.25 101 VAL A CA 1
ATOM 737 C C . VAL A 1 101 ? -12.115 -2.530 15.508 1.00 98.25 101 VAL A C 1
ATOM 739 O O . VAL A 1 101 ? -13.128 -2.954 14.954 1.00 98.25 101 VAL A O 1
ATOM 742 N N . SER A 1 102 ? -11.864 -2.760 16.790 1.00 97.38 102 SER A N 1
ATOM 743 C CA . SER A 1 102 ? -12.776 -3.410 17.728 1.00 97.38 102 SER A CA 1
ATOM 744 C C . SER A 1 102 ? -12.769 -2.668 19.062 1.00 97.38 102 SER A C 1
ATOM 746 O O . SER A 1 102 ? -11.860 -1.887 19.330 1.00 97.38 102 SER A O 1
ATOM 748 N N . SER A 1 103 ? -13.782 -2.893 19.892 1.00 97.62 103 SER A N 1
ATOM 749 C CA . SER A 1 103 ? -13.949 -2.272 21.211 1.00 97.62 103 SER A CA 1
ATOM 750 C C . SER A 1 103 ? -14.897 -3.111 22.073 1.00 97.62 103 SER A C 1
ATOM 752 O O . SER A 1 103 ? -15.503 -4.076 21.591 1.00 97.62 103 SER A O 1
ATOM 754 N N . ASP A 1 104 ? -15.101 -2.717 23.331 1.00 97.81 104 ASP A N 1
ATOM 755 C CA . ASP A 1 104 ? -16.129 -3.330 24.183 1.00 97.81 104 ASP A CA 1
ATOM 756 C C . ASP A 1 104 ? -17.559 -3.100 23.657 1.00 97.81 104 ASP A C 1
ATOM 758 O O . ASP A 1 104 ? -18.445 -3.928 23.887 1.00 97.81 104 ASP A O 1
ATOM 762 N N . GLN A 1 105 ? -17.803 -1.984 22.960 1.00 96.69 105 GLN A N 1
ATOM 763 C CA . GLN A 1 105 ? -19.119 -1.611 22.425 1.00 96.69 105 GLN A CA 1
ATOM 764 C C . GLN A 1 105 ? -19.313 -2.021 20.959 1.00 96.69 105 GLN A C 1
ATOM 766 O O . GLN A 1 105 ? -20.361 -1.743 20.384 1.00 96.69 105 GLN A O 1
ATOM 771 N N . ILE A 1 106 ? -18.368 -2.755 20.359 1.00 93.25 106 ILE A N 1
ATOM 772 C CA . ILE A 1 106 ? -18.397 -3.129 18.934 1.00 93.25 106 ILE A CA 1
ATOM 773 C C . ILE A 1 106 ? -19.648 -3.925 18.527 1.00 93.25 106 ILE A C 1
ATOM 775 O O . ILE A 1 106 ? -20.094 -3.874 17.388 1.00 93.25 106 ILE A O 1
ATOM 779 N N . ALA A 1 107 ? -20.262 -4.653 19.465 1.00 94.31 107 ALA A N 1
ATOM 780 C CA . ALA A 1 107 ? -21.510 -5.381 19.222 1.00 94.31 107 ALA A CA 1
ATOM 781 C C . ALA A 1 107 ? -22.743 -4.462 19.095 1.00 94.31 107 ALA A C 1
ATOM 783 O O . ALA A 1 107 ? -23.810 -4.919 18.687 1.00 94.31 107 ALA A O 1
ATOM 784 N N . GLN A 1 108 ? -22.608 -3.197 19.496 1.00 94.69 108 GLN A N 1
ATOM 785 C CA . GLN A 1 108 ? -23.622 -2.142 19.417 1.00 94.69 108 GLN A CA 1
ATOM 786 C C . GLN A 1 108 ? -23.323 -1.147 18.291 1.00 94.69 108 GLN A C 1
ATOM 788 O O . GLN A 1 108 ? -24.072 -0.183 18.129 1.00 94.69 108 GLN A O 1
ATOM 793 N N . ASP A 1 109 ? -22.240 -1.377 17.549 1.00 94.00 109 ASP A N 1
ATOM 794 C CA . ASP A 1 109 ? -21.841 -0.567 16.412 1.00 94.00 109 ASP A CA 1
ATOM 795 C C . ASP A 1 109 ? -22.951 -0.550 15.352 1.00 94.00 109 ASP A C 1
ATOM 797 O O . ASP A 1 109 ? -23.493 -1.596 14.970 1.00 94.00 109 ASP A O 1
ATOM 801 N N . ALA A 1 110 ? -23.326 0.649 14.911 1.00 91.62 110 ALA A N 1
ATOM 802 C CA . ALA A 1 110 ? -24.391 0.832 13.934 1.00 91.62 110 ALA A CA 1
ATOM 803 C C . ALA A 1 110 ? -23.992 0.411 12.510 1.00 91.62 110 ALA A C 1
ATOM 805 O O . ALA A 1 110 ? -24.867 0.054 11.713 1.00 91.62 110 ALA A O 1
ATOM 806 N N . PHE A 1 111 ? -22.698 0.435 12.187 1.00 93.31 111 PHE A N 1
ATOM 807 C CA . PHE A 1 111 ? -22.175 0.254 10.838 1.00 93.31 111 PHE A CA 1
ATOM 808 C C . PHE A 1 111 ? -20.962 -0.692 10.795 1.00 93.31 111 PHE A C 1
ATOM 810 O O . PHE A 1 111 ? -19.969 -0.365 10.155 1.00 93.31 111 PHE A O 1
ATOM 817 N N . PRO A 1 112 ? -21.080 -1.944 11.281 1.00 92.88 112 PRO A N 1
ATOM 818 C CA . PRO A 1 112 ? -19.954 -2.861 11.529 1.00 92.88 112 PRO A CA 1
ATOM 819 C C . PRO A 1 112 ? -19.063 -3.204 10.314 1.00 92.88 112 PRO A C 1
ATOM 821 O O . PRO A 1 112 ? -18.034 -3.863 10.454 1.00 92.88 112 PRO A O 1
ATOM 824 N N . LEU A 1 113 ? -19.482 -2.841 9.098 1.00 93.12 113 LEU A N 1
ATOM 825 C CA . LEU A 1 113 ? -18.709 -3.036 7.869 1.00 93.12 113 LEU A CA 1
ATOM 826 C C . LEU A 1 113 ? -17.657 -1.940 7.638 1.00 93.12 113 LEU A C 1
ATOM 828 O O . LEU A 1 113 ? -16.711 -2.185 6.894 1.00 93.12 113 LEU A O 1
ATOM 832 N N . ASN A 1 114 ? -17.816 -0.752 8.231 1.00 94.81 114 ASN A N 1
ATOM 833 C CA . ASN A 1 114 ? -16.871 0.363 8.084 1.00 94.81 114 ASN A CA 1
ATOM 834 C C . ASN A 1 114 ? -15.679 0.250 9.067 1.00 94.81 114 ASN A C 1
ATOM 836 O O . ASN A 1 114 ? -14.688 0.970 8.956 1.00 94.81 114 ASN A O 1
ATOM 840 N N . ASN A 1 115 ? -15.744 -0.714 9.984 1.00 96.94 115 ASN A N 1
ATOM 841 C CA . ASN A 1 115 ? -14.724 -1.030 10.978 1.00 96.94 115 ASN A CA 1
ATOM 842 C C . ASN A 1 115 ? -13.526 -1.763 10.363 1.00 96.94 115 ASN A C 1
ATOM 844 O O . ASN A 1 115 ? -12.580 -2.098 11.074 1.00 96.94 115 ASN A O 1
ATOM 848 N N . VAL A 1 116 ? -13.586 -2.074 9.065 1.00 96.81 116 VAL A N 1
ATOM 849 C CA . VAL A 1 116 ? -12.602 -2.882 8.351 1.00 96.81 116 VAL A CA 1
ATOM 850 C C . VAL A 1 116 ? -12.052 -2.114 7.154 1.00 96.81 116 VAL A C 1
ATOM 852 O O . VAL A 1 116 ? -12.794 -1.546 6.354 1.00 96.81 116 VAL A O 1
ATOM 855 N N . TYR A 1 117 ? -10.734 -2.165 6.995 1.00 95.69 117 TYR A N 1
ATOM 856 C CA . TYR A 1 117 ? -10.022 -1.664 5.830 1.00 95.69 117 TYR A CA 1
ATOM 857 C C . TYR A 1 117 ? -9.148 -2.772 5.246 1.00 95.69 117 TYR A C 1
ATOM 859 O O . TYR A 1 117 ? -8.455 -3.479 5.977 1.00 95.69 117 TYR A O 1
ATOM 867 N N . LEU A 1 118 ? -9.184 -2.948 3.926 1.00 94.62 118 LEU A N 1
ATOM 868 C CA . LEU A 1 118 ? -8.485 -4.035 3.244 1.00 94.62 118 LEU A CA 1
ATOM 869 C C . LEU A 1 118 ? -7.313 -3.491 2.431 1.00 94.62 118 LEU A C 1
ATOM 871 O O . LEU A 1 118 ? -7.454 -2.507 1.706 1.00 94.62 118 LEU A O 1
ATOM 875 N N . ARG A 1 119 ? -6.166 -4.167 2.512 1.00 93.31 119 ARG A N 1
ATOM 876 C CA . ARG A 1 119 ? -4.975 -3.885 1.703 1.00 93.31 119 ARG A CA 1
ATOM 877 C C . ARG A 1 119 ? -4.396 -5.172 1.151 1.00 93.31 119 ARG A C 1
ATOM 879 O O . ARG A 1 119 ? -4.317 -6.159 1.870 1.00 93.31 119 ARG A O 1
ATOM 886 N N . ASN A 1 120 ? -3.943 -5.140 -0.096 1.00 93.50 120 ASN A N 1
ATOM 887 C CA . ASN A 1 120 ? -3.238 -6.258 -0.714 1.00 93.50 120 ASN A CA 1
ATOM 888 C C . ASN A 1 120 ? -1.909 -5.781 -1.292 1.00 93.50 120 ASN A C 1
ATOM 890 O O . ASN A 1 120 ? -1.819 -4.655 -1.783 1.00 93.50 120 ASN A O 1
ATOM 894 N N . PHE A 1 121 ? -0.924 -6.670 -1.281 1.00 94.12 121 PHE A N 1
ATOM 895 C CA . PHE A 1 121 ? 0.354 -6.505 -1.966 1.00 94.12 121 PHE A CA 1
ATOM 896 C C . PHE A 1 121 ? 0.860 -7.871 -2.442 1.00 94.12 121 PHE A C 1
ATOM 898 O O . PHE A 1 121 ? 0.298 -8.914 -2.102 1.00 94.12 121 PHE A O 1
ATOM 905 N N . GLU A 1 122 ? 1.894 -7.885 -3.272 1.00 95.56 122 GLU A N 1
ATOM 906 C CA . GLU A 1 122 ? 2.480 -9.110 -3.817 1.00 95.56 122 GLU A CA 1
ATOM 907 C C . GLU A 1 122 ? 3.998 -9.080 -3.649 1.00 95.56 122 GLU A C 1
ATOM 909 O O . GLU A 1 122 ? 4.642 -8.099 -4.023 1.00 95.56 122 GLU A O 1
ATOM 914 N N . ILE A 1 123 ? 4.576 -10.158 -3.118 1.00 96.31 123 ILE A N 1
ATOM 915 C CA . ILE A 1 123 ? 6.012 -10.404 -3.246 1.00 96.31 123 ILE A CA 1
ATOM 916 C C . ILE A 1 123 ? 6.240 -11.166 -4.546 1.00 96.31 123 ILE A C 1
ATOM 918 O O . ILE A 1 123 ? 5.686 -12.249 -4.738 1.00 96.31 123 ILE A O 1
ATOM 922 N N . THR A 1 124 ? 7.056 -10.602 -5.429 1.00 95.88 124 THR A N 1
ATOM 923 C CA . THR A 1 124 ? 7.335 -11.143 -6.764 1.00 95.88 124 THR A CA 1
ATOM 924 C C . THR A 1 124 ? 8.812 -11.489 -6.927 1.00 95.88 124 THR A C 1
ATOM 926 O O . THR A 1 124 ? 9.649 -11.144 -6.091 1.00 95.88 124 THR A O 1
ATOM 929 N N . SER A 1 125 ? 9.157 -12.151 -8.028 1.00 95.00 125 SER A N 1
ATOM 930 C CA . SER A 1 125 ? 10.552 -12.398 -8.397 1.00 95.00 125 SER A CA 1
ATOM 931 C C . SER A 1 125 ? 11.272 -11.143 -8.902 1.00 95.00 125 SER A C 1
ATOM 933 O O . SER A 1 125 ? 12.461 -10.958 -8.644 1.00 95.00 125 SER A O 1
ATOM 935 N N . ASP A 1 126 ? 10.575 -10.297 -9.664 1.00 91.56 126 ASP A N 1
ATOM 936 C CA . ASP A 1 126 ? 11.209 -9.310 -10.546 1.00 91.56 126 ASP A CA 1
ATOM 937 C C . ASP A 1 126 ? 10.346 -8.081 -10.887 1.00 91.56 126 ASP A C 1
ATOM 939 O O . ASP A 1 126 ? 10.820 -7.191 -11.595 1.00 91.56 126 ASP A O 1
ATOM 943 N N . VAL A 1 127 ? 9.118 -7.976 -10.367 1.00 92.25 127 VAL A N 1
ATOM 944 C CA . VAL A 1 127 ? 8.220 -6.843 -10.641 1.00 92.25 127 VAL A CA 1
ATOM 945 C C . VAL A 1 127 ? 8.146 -5.920 -9.431 1.00 92.25 127 VAL A C 1
ATOM 947 O O . VAL A 1 127 ? 7.640 -6.298 -8.374 1.00 92.25 127 VAL A O 1
ATOM 950 N N . TYR A 1 128 ? 8.614 -4.686 -9.616 1.00 93.38 128 TYR A N 1
ATOM 951 C CA . TYR A 1 128 ? 8.459 -3.603 -8.651 1.00 93.38 128 TYR A CA 1
ATOM 952 C C . TYR A 1 128 ? 7.474 -2.582 -9.206 1.00 93.38 128 TYR A C 1
ATOM 954 O O . TYR A 1 128 ? 7.760 -1.934 -10.214 1.00 93.38 128 TYR A O 1
ATOM 962 N N . SER A 1 129 ? 6.303 -2.460 -8.585 1.00 91.94 129 SER A N 1
ATOM 963 C CA . SER A 1 129 ? 5.271 -1.533 -9.042 1.00 91.94 129 SER A CA 1
ATOM 964 C C . SER A 1 129 ? 4.615 -0.819 -7.872 1.00 91.94 129 SER A C 1
ATOM 966 O O . SER A 1 129 ? 4.193 -1.446 -6.901 1.00 91.94 129 SER A O 1
ATOM 968 N N . LEU A 1 130 ? 4.498 0.506 -7.994 1.00 89.19 130 LEU A N 1
ATOM 969 C CA . LEU A 1 130 ? 3.648 1.306 -7.112 1.00 89.19 130 LEU A CA 1
ATOM 970 C C . LEU A 1 130 ? 2.201 0.814 -7.219 1.00 89.19 130 LEU A C 1
ATOM 972 O O . LEU A 1 130 ? 1.530 0.560 -6.226 1.00 89.19 130 LEU A O 1
ATOM 976 N N . ASP A 1 131 ? 1.757 0.609 -8.455 1.00 81.50 131 ASP A N 1
ATOM 977 C CA . ASP A 1 131 ? 0.402 0.187 -8.744 1.00 81.50 131 ASP A CA 1
ATOM 978 C C . ASP A 1 131 ? 0.180 -1.310 -8.447 1.00 81.50 131 ASP A C 1
ATOM 980 O O . ASP A 1 131 ? 0.994 -2.175 -8.791 1.00 81.50 131 ASP A O 1
ATOM 984 N N . GLY A 1 132 ? -0.953 -1.600 -7.813 1.00 79.06 132 GLY A N 1
ATOM 985 C CA . GLY A 1 132 ? -1.471 -2.926 -7.511 1.00 79.06 132 GLY A CA 1
ATOM 986 C C . GLY A 1 132 ? -2.732 -3.284 -8.299 1.00 79.06 132 GLY A C 1
ATOM 987 O O . GLY A 1 132 ? -3.442 -4.182 -7.858 1.00 79.06 132 GLY A O 1
ATOM 988 N N . ILE A 1 133 ? -3.047 -2.618 -9.420 1.00 79.12 133 ILE A N 1
ATOM 989 C CA . ILE A 1 133 ? -4.198 -2.960 -10.274 1.00 79.12 133 ILE A CA 1
ATOM 990 C C . ILE A 1 133 ? -4.235 -4.472 -10.539 1.00 79.12 133 ILE A C 1
ATOM 992 O O . ILE A 1 133 ? -3.216 -5.121 -10.829 1.00 79.12 133 ILE A O 1
ATOM 996 N N . GLY A 1 134 ? -5.436 -5.037 -10.384 1.00 80.69 134 GLY A N 1
ATOM 997 C CA . GLY A 1 134 ? -5.698 -6.474 -10.492 1.00 80.69 134 GLY A CA 1
ATOM 998 C C . GLY A 1 134 ? -5.315 -7.289 -9.250 1.00 80.69 134 GLY A C 1
ATOM 999 O O . GLY A 1 134 ? -5.644 -8.471 -9.187 1.00 80.69 134 GLY A O 1
ATOM 1000 N N . ASN A 1 135 ? -4.650 -6.673 -8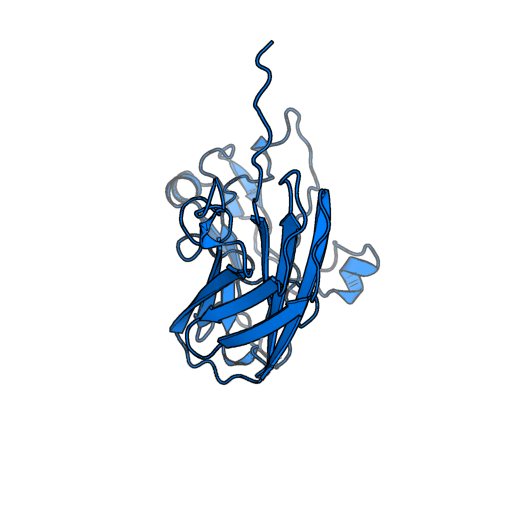.271 1.00 84.06 135 ASN A N 1
ATOM 1001 C CA . ASN A 1 135 ? -4.335 -7.243 -6.960 1.00 84.06 135 ASN A CA 1
ATOM 1002 C C . ASN A 1 135 ? -5.068 -6.503 -5.824 1.00 84.06 135 ASN A C 1
ATOM 1004 O O . ASN A 1 135 ? -5.423 -7.108 -4.814 1.00 84.06 135 ASN A O 1
ATOM 1008 N N . HIS A 1 136 ? -5.320 -5.201 -5.966 1.00 82.88 136 HIS A N 1
ATOM 1009 C CA . HIS A 1 136 ? -5.936 -4.409 -4.907 1.00 82.88 136 HIS A CA 1
ATOM 1010 C C . HIS A 1 136 ? -7.401 -4.826 -4.647 1.00 82.88 136 HIS A C 1
ATOM 1012 O O . HIS A 1 136 ? -8.097 -5.246 -5.575 1.00 82.88 136 HIS A O 1
ATOM 1018 N N . PRO A 1 137 ? -7.901 -4.750 -3.396 1.00 85.25 137 PRO A N 1
ATOM 1019 C CA . PRO A 1 137 ? -9.279 -5.121 -3.093 1.00 85.25 137 PRO A CA 1
ATOM 1020 C C . PRO A 1 137 ? -10.295 -4.309 -3.906 1.00 85.25 137 PRO A C 1
ATOM 1022 O O . PRO A 1 137 ? -10.238 -3.079 -3.957 1.00 85.25 137 PRO A O 1
ATOM 1025 N N . ALA A 1 138 ? -11.268 -5.003 -4.502 1.00 84.12 138 ALA A N 1
ATOM 1026 C CA . ALA A 1 138 ? -12.314 -4.366 -5.295 1.00 84.12 138 ALA A CA 1
ATOM 1027 C C . ALA A 1 138 ? -13.055 -3.295 -4.476 1.00 84.12 138 ALA A C 1
ATOM 1029 O O . ALA A 1 138 ? -13.499 -3.551 -3.356 1.00 84.12 138 ALA A O 1
ATOM 1030 N N . GLY A 1 139 ? -13.201 -2.099 -5.051 1.00 80.62 139 GLY A N 1
ATOM 1031 C CA . GLY A 1 139 ? -13.843 -0.951 -4.400 1.00 80.62 139 GLY A CA 1
ATOM 1032 C C . GLY A 1 139 ? -12.905 -0.045 -3.593 1.00 80.62 139 GLY A C 1
ATOM 1033 O O . GLY A 1 139 ? -13.324 1.051 -3.235 1.00 80.62 139 GLY A O 1
ATOM 1034 N N . TYR A 1 140 ? -11.650 -0.450 -3.363 1.00 78.25 140 TYR A N 1
ATOM 1035 C CA . TYR A 1 140 ? -10.602 0.401 -2.770 1.00 78.25 140 TYR A CA 1
ATOM 1036 C C . TYR A 1 140 ? -9.682 1.032 -3.831 1.00 78.25 140 TYR A C 1
ATOM 1038 O O . TYR A 1 140 ? -8.854 1.886 -3.523 1.00 78.25 140 TYR A O 1
ATOM 1046 N N . GLU A 1 141 ? -9.817 0.619 -5.091 1.00 78.06 141 GLU A N 1
ATOM 1047 C CA . GLU A 1 141 ? -9.018 1.101 -6.217 1.00 78.06 141 GLU A CA 1
ATOM 1048 C C . GLU A 1 141 ? -9.433 2.512 -6.659 1.00 78.06 141 GLU A C 1
ATOM 1050 O O . GLU A 1 141 ? -10.612 2.785 -6.892 1.00 78.06 141 GLU A O 1
ATOM 1055 N N . SER A 1 142 ? -8.446 3.388 -6.875 1.00 78.19 142 SER A N 1
ATOM 1056 C CA . SER A 1 142 ? -8.630 4.635 -7.621 1.00 78.19 142 SER A CA 1
ATOM 1057 C C . SER A 1 142 ? -8.014 4.489 -9.007 1.00 78.19 142 SER A C 1
ATOM 1059 O O . SER A 1 142 ? -6.799 4.548 -9.163 1.00 78.19 142 SER A O 1
ATOM 1061 N N . LEU A 1 143 ? -8.860 4.311 -10.024 1.00 77.00 143 LEU A N 1
ATOM 1062 C CA . LEU A 1 143 ? -8.436 4.111 -11.419 1.00 77.00 143 LEU A CA 1
ATOM 1063 C C . LEU A 1 143 ? -8.356 5.423 -12.219 1.00 77.00 143 LEU A C 1
ATOM 1065 O O . LEU A 1 143 ? -8.369 5.425 -13.450 1.00 77.00 143 LEU A O 1
ATOM 1069 N N . THR A 1 144 ? -8.321 6.559 -11.525 1.00 76.44 144 THR A N 1
ATOM 1070 C CA . THR A 1 144 ? -8.119 7.868 -12.148 1.00 76.44 144 THR A CA 1
ATOM 1071 C C . THR A 1 144 ? -6.686 8.003 -12.638 1.00 76.44 144 THR A C 1
ATOM 1073 O O . THR A 1 144 ? -5.758 7.546 -11.977 1.00 76.44 144 THR A O 1
ATOM 1076 N N . ALA A 1 145 ? -6.492 8.709 -13.743 1.00 75.12 145 ALA A N 1
ATOM 1077 C CA . ALA A 1 145 ? -5.175 8.916 -14.319 1.00 75.12 145 ALA A CA 1
ATOM 1078 C C . ALA A 1 145 ? -4.956 10.378 -14.699 1.00 75.12 145 ALA A C 1
ATOM 1080 O O . ALA A 1 145 ? -5.894 11.084 -15.075 1.00 75.12 145 ALA A O 1
ATOM 1081 N N . THR A 1 146 ? -3.692 10.787 -14.642 1.00 78.12 146 THR A N 1
ATOM 1082 C CA . THR A 1 146 ? -3.225 12.100 -15.084 1.00 78.12 146 THR A CA 1
ATOM 1083 C C . THR A 1 146 ? -2.437 11.927 -16.375 1.00 78.12 146 THR A C 1
ATOM 1085 O O . THR A 1 146 ? -1.499 11.134 -16.428 1.00 78.12 146 THR A O 1
ATOM 1088 N N . GLY A 1 147 ? -2.805 12.654 -17.425 1.00 75.25 147 GLY A N 1
ATOM 1089 C CA . GLY A 1 147 ? -2.155 12.553 -18.729 1.00 75.25 147 GLY A CA 1
ATOM 1090 C C . GLY A 1 147 ? -2.649 13.618 -19.698 1.00 75.25 147 GLY A C 1
ATOM 1091 O O . GLY A 1 147 ? -3.257 14.600 -19.290 1.00 75.25 147 GLY A O 1
ATOM 1092 N N . THR A 1 148 ? -2.419 13.433 -20.997 1.00 71.50 148 THR A N 1
ATOM 1093 C CA . THR A 1 148 ? -2.829 14.407 -22.030 1.00 71.50 148 THR A CA 1
ATOM 1094 C C . THR A 1 148 ? -4.339 14.625 -22.108 1.00 71.50 148 THR A C 1
ATOM 1096 O O . THR A 1 148 ? -4.788 15.624 -22.650 1.00 71.50 148 THR A O 1
ATOM 1099 N N . ASN A 1 149 ? -5.136 13.705 -21.565 1.00 72.75 149 ASN A N 1
ATOM 1100 C CA . ASN A 1 149 ? -6.583 13.843 -21.419 1.00 72.75 149 ASN A CA 1
ATOM 1101 C C . ASN A 1 149 ? -7.000 14.711 -20.216 1.00 72.75 149 ASN A C 1
ATOM 1103 O O . ASN A 1 149 ? -8.168 15.072 -20.108 1.00 72.75 149 ASN A O 1
ATOM 1107 N N . SER A 1 150 ? -6.074 15.036 -19.311 1.00 76.81 150 SER A N 1
ATOM 1108 C CA . SER A 1 150 ? -6.313 15.903 -18.149 1.00 76.81 150 SER A CA 1
ATOM 1109 C C . SER A 1 150 ? -6.214 17.392 -18.482 1.00 76.81 150 SER A C 1
ATOM 111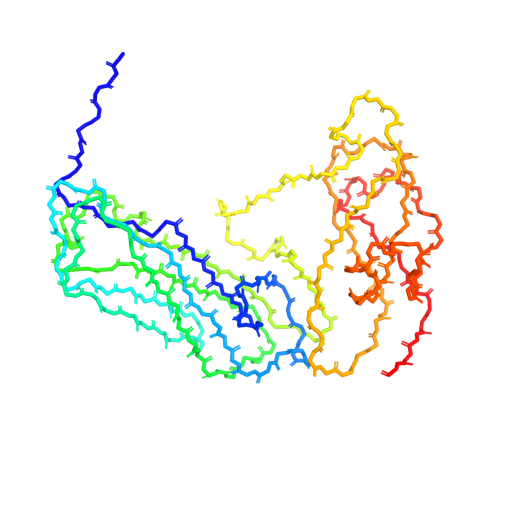1 O O . SER A 1 150 ? -6.509 18.224 -17.627 1.00 76.81 150 SER A O 1
ATOM 1113 N N . PHE A 1 151 ? -5.810 17.724 -19.708 1.00 76.38 151 PHE A N 1
ATOM 1114 C CA . PHE A 1 151 ? -5.604 19.087 -20.164 1.00 76.38 151 PHE A CA 1
ATOM 1115 C C . PHE A 1 151 ? -6.398 19.356 -21.445 1.00 76.38 151 PHE A C 1
ATOM 1117 O O . PHE A 1 151 ? -6.683 18.440 -22.218 1.00 76.38 151 PHE A O 1
ATOM 1124 N N . THR A 1 152 ? -6.821 20.605 -21.637 1.00 76.00 152 THR A N 1
ATOM 1125 C CA . THR A 1 152 ? -7.663 21.007 -22.777 1.00 76.00 152 THR A CA 1
ATOM 1126 C C . THR A 1 152 ? -6.895 21.734 -23.874 1.00 76.00 152 THR A C 1
ATOM 1128 O O . THR A 1 152 ? -7.436 21.876 -24.972 1.00 76.00 152 THR A O 1
ATOM 1131 N N . ASP A 1 153 ? -5.675 22.190 -23.587 1.00 75.62 153 ASP A N 1
ATOM 1132 C CA . ASP A 1 153 ? -4.824 22.896 -24.537 1.00 75.62 153 ASP A CA 1
ATOM 1133 C C . ASP A 1 153 ? -3.709 21.958 -25.058 1.00 75.62 153 ASP A C 1
ATOM 1135 O O . ASP A 1 153 ? -3.851 20.734 -25.079 1.00 75.62 153 ASP A O 1
ATOM 1139 N N . ASN A 1 154 ? -2.619 22.530 -25.579 1.00 69.19 154 ASN A N 1
ATOM 1140 C CA . ASN A 1 154 ? -1.439 21.792 -26.039 1.00 69.19 154 ASN A CA 1
ATOM 1141 C C . ASN A 1 154 ? -0.302 21.919 -25.017 1.00 69.19 154 ASN A C 1
ATOM 1143 O O . ASN A 1 154 ? 0.783 22.409 -25.344 1.00 69.19 154 ASN A O 1
ATOM 1147 N N . GLU A 1 155 ? -0.573 21.564 -23.765 1.00 72.00 155 GLU A N 1
ATOM 1148 C CA . GLU A 1 155 ? 0.429 21.541 -22.707 1.00 72.00 155 GLU A CA 1
ATOM 1149 C C . GLU A 1 155 ? 1.543 20.544 -23.059 1.00 72.00 155 GLU A C 1
ATOM 1151 O O . GLU A 1 155 ? 1.298 19.391 -23.412 1.00 72.00 155 GLU A O 1
ATOM 1156 N N . ASP A 1 156 ? 2.785 21.015 -22.966 1.00 72.50 156 ASP A N 1
ATOM 1157 C CA . ASP A 1 156 ? 4.002 20.235 -23.186 1.00 72.50 156 ASP A CA 1
ATOM 1158 C C . ASP A 1 156 ? 4.811 20.184 -21.878 1.00 72.50 156 ASP A C 1
ATOM 1160 O O . ASP A 1 156 ? 4.587 20.989 -20.970 1.00 72.50 156 ASP A O 1
ATOM 1164 N N . GLN A 1 157 ? 5.773 19.263 -21.792 1.00 77.75 157 GLN A N 1
ATOM 1165 C CA . GLN A 1 157 ? 6.713 19.119 -20.670 1.00 77.75 157 GLN A CA 1
ATOM 1166 C C . GLN A 1 157 ? 6.067 18.703 -19.339 1.00 77.75 157 GLN A C 1
ATOM 1168 O O . GLN A 1 157 ? 6.538 19.074 -18.262 1.00 77.75 157 GLN A O 1
ATOM 1173 N N . LEU A 1 158 ? 5.012 17.887 -19.391 1.00 80.75 158 LEU A N 1
ATOM 1174 C CA . LEU A 1 158 ? 4.528 17.190 -18.203 1.00 80.75 158 LEU A CA 1
ATOM 1175 C C . LEU A 1 158 ? 5.488 16.052 -17.836 1.00 80.75 158 LEU A C 1
ATOM 1177 O O . LEU A 1 158 ? 5.652 15.098 -18.595 1.00 80.75 158 LEU A O 1
ATOM 1181 N N . TYR A 1 159 ? 6.057 16.123 -16.635 1.00 83.50 159 TYR A N 1
ATOM 1182 C CA . TYR A 1 159 ? 6.832 15.039 -16.039 1.00 83.50 159 TYR A CA 1
ATOM 1183 C C . TYR A 1 159 ? 6.029 14.410 -14.902 1.00 83.50 159 TYR A C 1
ATOM 1185 O O . TYR A 1 159 ? 5.637 15.090 -13.956 1.00 83.50 159 TYR A O 1
ATOM 1193 N N . LEU A 1 160 ? 5.795 13.102 -15.000 1.00 85.44 160 LEU A N 1
ATOM 1194 C CA . LEU A 1 160 ? 5.215 12.284 -13.938 1.00 85.44 160 LEU A CA 1
ATOM 1195 C C . LEU A 1 160 ? 6.273 11.276 -13.502 1.00 85.44 160 LEU A C 1
ATOM 1197 O O . LEU A 1 160 ? 6.862 10.597 -14.343 1.00 85.44 160 LEU A O 1
ATOM 1201 N N . MET A 1 161 ? 6.529 11.198 -12.200 1.00 87.25 161 MET A N 1
ATOM 1202 C CA . MET A 1 161 ? 7.576 10.347 -11.643 1.00 87.25 161 MET A CA 1
ATOM 1203 C C . MET A 1 161 ? 7.031 9.537 -10.473 1.00 87.25 161 MET A C 1
ATOM 1205 O O . MET A 1 161 ? 6.270 10.045 -9.652 1.00 87.25 161 MET A O 1
ATOM 1209 N N . SER A 1 162 ? 7.457 8.280 -10.395 1.00 88.69 162 SER A N 1
ATOM 1210 C CA . SER A 1 162 ? 7.222 7.400 -9.252 1.00 88.69 162 SER A CA 1
ATOM 1211 C C . SER A 1 162 ? 8.569 7.039 -8.646 1.00 88.69 162 SER A C 1
ATOM 1213 O O . SER A 1 162 ? 9.495 6.666 -9.369 1.00 88.69 162 SER A O 1
ATOM 1215 N N . MET A 1 163 ? 8.682 7.166 -7.328 1.00 90.06 163 MET A N 1
ATOM 1216 C CA . MET A 1 163 ? 9.904 6.833 -6.607 1.00 90.06 163 MET A CA 1
ATOM 1217 C C . MET A 1 163 ? 9.881 5.362 -6.189 1.00 90.06 163 MET A C 1
ATOM 1219 O O . MET A 1 163 ? 8.865 4.870 -5.704 1.00 90.06 163 MET A O 1
ATOM 1223 N N . TYR A 1 164 ? 11.011 4.679 -6.354 1.00 91.19 164 TYR A N 1
ATOM 1224 C CA . TYR A 1 164 ? 11.218 3.297 -5.924 1.00 91.19 164 TYR A CA 1
ATOM 1225 C C . TYR A 1 164 ? 12.456 3.232 -5.036 1.00 91.19 164 TYR A C 1
ATOM 1227 O O . TYR A 1 164 ? 13.533 3.676 -5.441 1.00 91.19 164 TYR A O 1
ATOM 1235 N N . TYR A 1 165 ? 12.311 2.671 -3.837 1.00 89.81 165 TYR A N 1
ATOM 1236 C CA . TYR A 1 165 ? 13.435 2.467 -2.927 1.00 89.81 165 TYR A CA 1
ATOM 1237 C C . TYR A 1 165 ? 14.170 1.180 -3.286 1.00 89.81 165 TYR A C 1
ATOM 1239 O O . TYR A 1 165 ? 13.577 0.101 -3.263 1.00 89.81 165 TYR A O 1
ATOM 1247 N N . ILE A 1 166 ? 15.452 1.308 -3.634 1.00 90.75 166 ILE A N 1
ATOM 1248 C CA . ILE A 1 166 ? 16.313 0.189 -4.021 1.00 90.75 166 ILE A CA 1
ATOM 1249 C C . ILE A 1 166 ? 17.235 -0.164 -2.850 1.00 90.75 166 ILE A C 1
ATOM 1251 O O . ILE A 1 166 ? 18.198 0.550 -2.571 1.00 90.75 166 ILE A O 1
ATOM 1255 N N . ASN A 1 167 ? 16.939 -1.277 -2.185 1.00 90.19 167 ASN A N 1
ATOM 1256 C CA . ASN A 1 167 ? 17.658 -1.778 -1.010 1.00 90.19 167 ASN A CA 1
ATOM 1257 C C . ASN A 1 167 ? 18.811 -2.723 -1.379 1.00 90.19 167 ASN A C 1
ATOM 1259 O O . ASN A 1 167 ? 19.785 -2.848 -0.634 1.00 90.19 167 ASN A O 1
ATOM 1263 N N . ALA A 1 168 ? 18.731 -3.370 -2.544 1.00 90.56 168 ALA A N 1
ATOM 1264 C CA . ALA A 1 168 ? 19.773 -4.249 -3.064 1.00 90.56 168 ALA A CA 1
ATOM 1265 C C . ALA A 1 168 ? 20.052 -3.962 -4.550 1.00 90.56 168 ALA A C 1
ATOM 1267 O O . ALA A 1 168 ? 19.120 -3.607 -5.279 1.00 90.56 168 ALA A O 1
ATOM 1268 N N . PRO A 1 169 ? 21.300 -4.140 -5.036 1.00 89.56 169 PRO A N 1
ATOM 1269 C CA . PRO A 1 169 ? 21.618 -3.981 -6.452 1.00 89.56 169 PRO A CA 1
ATOM 1270 C C . PRO A 1 169 ? 20.694 -4.822 -7.336 1.00 89.56 169 PRO A C 1
ATOM 1272 O O . PRO A 1 169 ? 20.491 -6.011 -7.086 1.00 89.56 169 PRO A O 1
ATOM 1275 N N . MET A 1 170 ? 20.146 -4.209 -8.382 1.00 87.81 170 MET A N 1
ATOM 1276 C CA . MET A 1 170 ? 19.256 -4.878 -9.323 1.00 87.81 170 MET A CA 1
ATOM 1277 C C . MET A 1 170 ? 19.493 -4.400 -10.751 1.00 87.81 170 MET A C 1
ATOM 1279 O O . MET A 1 170 ? 19.945 -3.285 -10.998 1.00 87.81 170 MET A O 1
ATOM 1283 N N . THR A 1 171 ? 19.150 -5.260 -11.708 1.00 86.81 171 THR A N 1
ATOM 1284 C CA . THR A 1 171 ? 19.139 -4.918 -13.132 1.00 86.81 171 THR A CA 1
ATOM 1285 C C . THR A 1 171 ? 17.710 -4.624 -13.555 1.00 86.81 171 THR A C 1
ATOM 1287 O O . THR A 1 171 ? 16.837 -5.476 -13.402 1.00 86.81 171 THR A O 1
ATOM 1290 N N . VAL A 1 172 ? 17.471 -3.436 -14.108 1.00 85.50 172 VAL A N 1
ATOM 1291 C CA . VAL A 1 172 ? 16.165 -3.083 -14.672 1.00 85.50 172 VAL A CA 1
ATOM 1292 C C . VAL A 1 172 ? 16.115 -3.546 -16.125 1.00 85.50 172 VAL A C 1
ATOM 1294 O O . VAL A 1 172 ? 16.921 -3.116 -16.952 1.00 85.50 172 VAL A O 1
ATOM 1297 N N . TYR A 1 173 ? 15.176 -4.442 -16.431 1.00 83.56 173 TYR A N 1
ATOM 1298 C CA . TYR A 1 173 ? 15.006 -5.003 -17.776 1.00 83.56 173 TYR A CA 1
ATOM 1299 C C . TYR A 1 173 ? 14.001 -4.243 -18.639 1.00 83.56 173 TYR A C 1
ATOM 1301 O O . TYR A 1 173 ? 14.050 -4.387 -19.858 1.00 83.56 173 TYR A O 1
ATOM 1309 N N . GLY A 1 174 ? 13.129 -3.443 -18.023 1.00 83.00 174 GLY A N 1
ATOM 1310 C CA . GLY A 1 174 ? 12.149 -2.614 -18.709 1.00 83.00 174 GLY A CA 1
ATOM 1311 C C . GLY A 1 174 ? 11.329 -1.769 -17.741 1.00 83.00 174 GLY A C 1
ATOM 1312 O O . GLY A 1 174 ? 11.384 -1.965 -16.529 1.00 83.00 174 GLY A O 1
ATOM 1313 N N . ILE A 1 175 ? 10.589 -0.816 -18.303 1.00 83.75 175 ILE A N 1
ATOM 1314 C CA . ILE A 1 175 ? 9.620 0.019 -17.592 1.00 83.75 175 ILE A CA 1
ATOM 1315 C C . ILE A 1 175 ? 8.272 -0.186 -18.273 1.00 83.75 175 ILE A C 1
ATOM 1317 O O . ILE A 1 175 ? 8.163 -0.090 -19.503 1.00 83.75 175 ILE A O 1
ATOM 1321 N N . GLU A 1 176 ? 7.253 -0.449 -17.468 1.00 83.19 176 GLU A N 1
ATOM 1322 C CA . GLU A 1 176 ? 5.864 -0.492 -17.901 1.00 83.19 176 GLU A CA 1
ATOM 1323 C C . GLU A 1 176 ? 5.107 0.658 -17.245 1.00 83.19 176 GLU A C 1
ATOM 1325 O O . GLU A 1 176 ? 5.205 0.874 -16.038 1.00 83.19 176 GLU A O 1
ATOM 1330 N N . VAL A 1 177 ? 4.365 1.409 -18.057 1.00 79.56 177 VAL A N 1
ATOM 1331 C CA . VAL A 1 177 ? 3.491 2.479 -17.580 1.00 79.56 177 VAL A CA 1
ATOM 1332 C C . VAL A 1 177 ? 2.057 2.075 -17.891 1.00 79.56 177 VAL A C 1
ATOM 1334 O O . VAL A 1 177 ? 1.682 1.946 -19.063 1.00 79.56 177 VAL A O 1
ATOM 1337 N N . MET A 1 178 ? 1.262 1.872 -16.840 1.00 76.75 178 MET A N 1
ATOM 1338 C CA . MET A 1 178 ? -0.176 1.640 -16.965 1.00 76.75 178 MET A CA 1
ATOM 1339 C C . MET A 1 178 ? -0.896 2.926 -17.362 1.00 76.75 178 MET A C 1
ATOM 1341 O O . MET A 1 178 ? -0.467 4.032 -17.025 1.00 76.75 178 MET A O 1
ATOM 1345 N N . ARG A 1 179 ? -1.963 2.782 -18.152 1.00 70.94 179 ARG A N 1
ATOM 1346 C CA . ARG A 1 179 ? -2.649 3.898 -18.807 1.00 70.94 179 ARG A CA 1
ATOM 1347 C C . ARG A 1 179 ? -4.168 3.741 -18.768 1.00 70.94 179 ARG A C 1
ATOM 1349 O O . ARG A 1 179 ? -4.671 2.636 -18.956 1.00 70.94 179 ARG A O 1
ATOM 1356 N N . PRO A 1 180 ? -4.916 4.844 -18.605 1.00 64.50 180 PRO A N 1
ATOM 1357 C CA . PRO A 1 180 ? -6.369 4.813 -18.701 1.00 64.50 180 PRO A CA 1
ATOM 1358 C C . PRO A 1 180 ? -6.805 4.598 -20.160 1.00 64.50 180 PRO A C 1
ATOM 1360 O O . PRO A 1 180 ? -6.130 5.024 -21.101 1.00 64.50 180 PRO A O 1
ATOM 1363 N N . MET A 1 181 ? -7.992 4.023 -20.353 1.00 58.25 181 MET A N 1
ATOM 1364 C CA . MET A 1 181 ? -8.587 3.785 -21.679 1.00 58.25 181 MET A CA 1
ATOM 1365 C C . MET A 1 181 ? -8.989 5.073 -22.438 1.00 58.25 181 MET A C 1
ATOM 1367 O O . MET A 1 181 ? -9.441 4.993 -23.577 1.00 58.25 181 MET A O 1
ATOM 1371 N N . GLU A 1 182 ? -8.832 6.260 -21.841 1.00 60.03 182 GLU A N 1
ATOM 1372 C CA . GLU A 1 182 ? -9.351 7.537 -22.367 1.00 60.03 182 GLU A CA 1
ATOM 1373 C C . GLU A 1 182 ? -8.279 8.498 -22.920 1.00 60.03 182 GLU A C 1
ATOM 1375 O O . GLU A 1 182 ? -8.561 9.673 -23.157 1.00 60.03 182 GLU A O 1
ATOM 1380 N N . LEU A 1 183 ? -7.042 8.043 -23.144 1.00 62.88 183 LEU A N 1
ATOM 1381 C CA . LEU A 1 183 ? -6.007 8.908 -23.722 1.00 62.88 183 LEU A CA 1
ATOM 1382 C C . LEU A 1 183 ? -6.242 9.211 -25.208 1.00 62.88 183 LEU A C 1
ATOM 1384 O O . LEU A 1 183 ? -6.662 8.367 -26.004 1.00 62.88 183 LEU A O 1
ATOM 1388 N N . SER A 1 184 ? -5.872 10.428 -25.601 1.00 63.50 184 SER A N 1
ATOM 1389 C CA . SER A 1 184 ? -5.803 10.857 -26.993 1.00 63.50 184 SER A CA 1
ATOM 1390 C C . SER A 1 184 ? -4.698 10.087 -27.731 1.00 63.50 184 SER A C 1
ATOM 1392 O O . SER A 1 184 ? -3.504 10.280 -27.504 1.00 63.50 184 SER A O 1
ATOM 1394 N N . LYS A 1 185 ? -5.104 9.189 -28.642 1.00 66.69 185 LYS A N 1
ATOM 1395 C CA . LYS A 1 185 ? -4.203 8.482 -29.569 1.00 66.69 185 LYS A CA 1
ATOM 1396 C C . LYS A 1 185 ? -3.230 9.467 -30.230 1.00 66.69 185 LYS A C 1
ATOM 1398 O O . LYS A 1 185 ? -3.662 10.484 -30.768 1.00 66.69 185 LYS A O 1
ATOM 1403 N N . GLY A 1 186 ? -1.948 9.107 -30.281 1.00 70.31 186 GLY A N 1
ATOM 1404 C CA . GLY A 1 186 ? -0.911 9.911 -30.936 1.00 70.31 186 GLY A CA 1
ATOM 1405 C C . GLY A 1 186 ? -0.112 10.835 -30.014 1.00 70.31 186 GLY A C 1
ATOM 1406 O O . GLY A 1 186 ? 0.814 11.474 -30.503 1.00 70.31 186 GLY A O 1
ATOM 1407 N N . ALA A 1 187 ? -0.412 10.883 -28.712 1.00 75.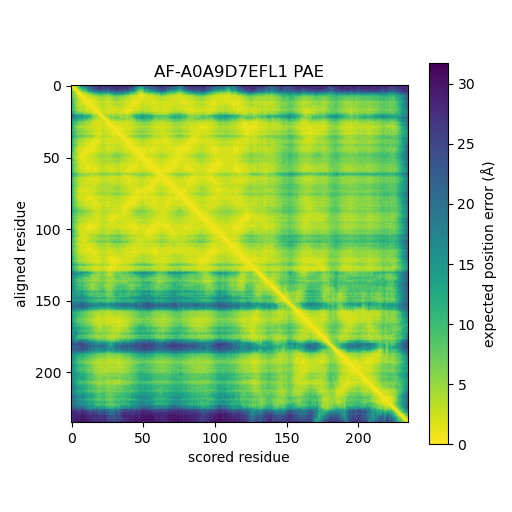06 187 ALA A N 1
ATOM 1408 C CA . ALA A 1 187 ? 0.458 11.543 -27.739 1.00 75.06 187 ALA A CA 1
ATOM 1409 C C . ALA A 1 187 ? 1.824 10.820 -27.647 1.00 75.06 187 ALA A C 1
ATOM 1411 O O . ALA A 1 187 ? 1.837 9.589 -27.512 1.00 75.06 187 ALA A O 1
ATOM 1412 N N . PRO A 1 188 ? 2.962 11.532 -27.740 1.00 78.62 188 PRO A N 1
ATOM 1413 C CA . PRO A 1 188 ? 4.279 10.942 -27.530 1.00 78.62 188 PRO A CA 1
ATOM 1414 C C . PRO A 1 188 ? 4.578 10.774 -26.032 1.00 78.62 188 PRO A C 1
ATOM 1416 O O . PRO A 1 188 ? 4.085 11.523 -25.190 1.00 78.62 188 PRO A O 1
ATOM 1419 N N . SER A 1 189 ? 5.393 9.777 -25.695 1.00 80.38 189 SER A N 1
ATOM 1420 C CA . SER A 1 189 ? 5.864 9.522 -24.331 1.00 80.38 189 SER A CA 1
ATOM 1421 C C . SER A 1 189 ? 7.303 9.011 -24.332 1.00 80.38 189 SER A C 1
ATOM 1423 O O . SER A 1 189 ? 7.712 8.306 -25.258 1.00 80.38 189 SER A O 1
ATOM 1425 N N . TRP A 1 190 ? 8.048 9.346 -23.275 1.00 84.88 190 TRP A N 1
ATOM 1426 C CA . TRP A 1 190 ? 9.442 8.934 -23.079 1.00 84.88 190 TRP A CA 1
ATOM 1427 C C . TRP A 1 190 ? 9.667 8.376 -21.667 1.00 84.88 190 TRP A C 1
ATOM 1429 O O . TRP A 1 190 ? 10.203 9.081 -20.810 1.00 84.88 190 TRP A O 1
ATOM 1439 N N . PRO A 1 191 ? 9.249 7.128 -21.380 1.00 86.44 191 PRO A N 1
ATOM 1440 C CA . PRO A 1 191 ? 9.622 6.460 -20.138 1.00 86.44 191 PRO A CA 1
ATOM 1441 C C . PRO A 1 191 ? 11.133 6.508 -19.884 1.00 86.44 191 PRO A C 1
ATOM 1443 O O . PRO A 1 191 ? 11.943 6.215 -20.765 1.00 86.44 191 PRO A O 1
ATOM 1446 N N . ALA A 1 192 ? 11.518 6.878 -18.668 1.00 89.12 192 ALA A N 1
ATOM 1447 C CA . ALA A 1 192 ? 12.912 7.033 -18.287 1.00 89.12 192 ALA A CA 1
ATOM 1448 C C . ALA A 1 192 ? 13.133 6.670 -16.816 1.00 89.12 192 ALA A C 1
ATOM 1450 O O . ALA A 1 192 ? 12.235 6.819 -15.989 1.00 89.12 192 ALA A O 1
ATOM 1451 N N . LEU A 1 193 ? 14.344 6.211 -16.498 1.00 90.75 193 LEU A N 1
ATOM 1452 C CA . LEU A 1 193 ? 14.817 6.084 -15.121 1.00 90.75 193 LEU A CA 1
ATOM 1453 C C . LEU A 1 193 ? 15.658 7.300 -14.776 1.00 90.75 193 LEU A C 1
ATOM 1455 O O . LEU A 1 193 ? 16.541 7.690 -15.542 1.00 90.75 193 LEU A O 1
ATOM 1459 N N . HIS A 1 194 ? 15.428 7.843 -13.591 1.00 92.81 194 HIS A N 1
ATOM 1460 C CA . HIS A 1 194 ? 16.174 8.970 -13.056 1.00 92.81 194 HIS A CA 1
ATOM 1461 C C . HIS A 1 194 ? 16.815 8.599 -11.721 1.00 92.81 194 HIS A C 1
ATOM 1463 O O . HIS A 1 194 ? 16.314 7.740 -10.999 1.00 92.81 194 HIS A O 1
ATOM 1469 N N . ASP A 1 195 ? 17.924 9.262 -11.404 1.00 92.31 195 ASP A N 1
ATOM 1470 C CA . ASP A 1 195 ? 18.490 9.253 -10.058 1.00 92.31 195 ASP A CA 1
ATOM 1471 C C . ASP A 1 195 ? 17.724 10.263 -9.199 1.00 92.31 195 ASP A C 1
ATOM 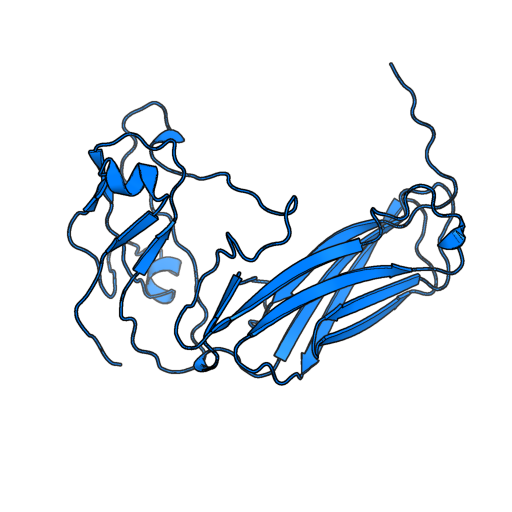1473 O O . ASP A 1 195 ? 17.579 11.429 -9.582 1.00 92.31 195 ASP A O 1
ATOM 1477 N N . THR A 1 196 ? 17.248 9.831 -8.033 1.00 91.88 196 THR A N 1
ATOM 1478 C CA . THR A 1 196 ? 16.510 10.681 -7.091 1.00 91.88 196 THR A CA 1
ATOM 1479 C C . THR A 1 196 ? 17.308 11.926 -6.691 1.00 91.88 196 THR A C 1
ATOM 1481 O O . THR A 1 196 ? 16.723 12.987 -6.493 1.00 91.88 196 THR A O 1
ATOM 1484 N N . THR A 1 197 ? 18.640 11.843 -6.630 1.00 93.44 197 THR A N 1
ATOM 1485 C CA . THR A 1 197 ? 19.513 12.983 -6.308 1.00 93.44 197 THR A CA 1
ATOM 1486 C C . THR A 1 197 ? 19.408 14.092 -7.351 1.00 93.44 197 THR A C 1
ATOM 1488 O O . THR A 1 197 ? 19.375 15.267 -6.998 1.00 93.44 197 THR A O 1
ATOM 1491 N N . GLU A 1 198 ? 19.343 13.740 -8.635 1.00 93.25 198 GLU A N 1
ATOM 1492 C CA . GLU A 1 198 ? 19.211 14.717 -9.722 1.00 93.25 198 GLU A CA 1
ATOM 1493 C C . GLU A 1 198 ? 17.797 15.307 -9.746 1.00 93.25 198 GLU A C 1
ATOM 1495 O O . GLU A 1 198 ? 17.634 16.525 -9.815 1.00 93.25 198 GLU A O 1
ATOM 1500 N N . VAL A 1 199 ? 16.774 14.458 -9.594 1.00 92.25 199 VAL A N 1
ATOM 1501 C CA . VAL A 1 199 ? 15.366 14.888 -9.574 1.00 92.25 199 VAL A CA 1
ATOM 1502 C C . VAL A 1 199 ? 15.096 15.868 -8.433 1.00 92.25 199 VAL A C 1
ATOM 1504 O O . VAL A 1 199 ? 14.486 16.907 -8.662 1.00 92.25 199 VAL A O 1
ATOM 1507 N N . LEU A 1 200 ? 15.586 15.584 -7.220 1.00 91.62 200 LEU A N 1
ATOM 1508 C CA . LEU A 1 200 ? 15.405 16.461 -6.055 1.00 91.62 200 LEU A CA 1
ATOM 1509 C C . LEU A 1 200 ? 16.217 17.768 -6.130 1.00 91.62 200 LEU A C 1
ATOM 1511 O O . LEU A 1 200 ? 15.981 18.671 -5.332 1.00 91.62 200 LEU A O 1
ATOM 1515 N N . ASN A 1 201 ? 17.151 17.881 -7.079 1.00 94.44 201 ASN A N 1
ATOM 1516 C CA . ASN A 1 201 ? 17.856 19.122 -7.414 1.00 94.44 201 ASN A CA 1
ATOM 1517 C C . ASN A 1 201 ? 17.243 19.825 -8.643 1.00 94.44 201 ASN A C 1
ATOM 1519 O O . ASN A 1 201 ? 17.926 20.598 -9.317 1.00 94.44 201 ASN A O 1
ATOM 1523 N N . ASP A 1 202 ? 15.973 19.540 -8.953 1.00 89.69 202 ASP A N 1
ATOM 1524 C CA . ASP A 1 202 ? 15.227 20.056 -10.108 1.00 89.69 202 ASP A CA 1
ATOM 1525 C C . ASP A 1 202 ? 15.876 19.738 -11.473 1.00 89.69 202 ASP A C 1
ATOM 1527 O O . ASP A 1 202 ? 15.618 20.407 -12.479 1.00 89.69 202 ASP A O 1
ATOM 1531 N N . ASN A 1 203 ? 16.703 18.689 -11.551 1.00 90.81 203 ASN A N 1
ATOM 1532 C CA . ASN A 1 203 ? 17.326 18.238 -12.793 1.00 90.81 203 ASN A CA 1
ATOM 1533 C C . ASN A 1 203 ? 16.621 16.998 -13.366 1.00 90.81 203 ASN A C 1
ATOM 1535 O O . ASN A 1 203 ? 17.102 15.867 -13.286 1.00 90.81 203 ASN A O 1
ATOM 1539 N N . VAL A 1 204 ? 15.480 17.225 -14.019 1.00 88.19 204 VAL A N 1
ATOM 1540 C CA . VAL A 1 204 ? 14.702 16.170 -14.699 1.00 88.19 204 VAL A CA 1
ATOM 1541 C C . VAL A 1 204 ? 15.166 15.889 -16.134 1.00 88.19 204 VAL A C 1
ATOM 1543 O O . VAL A 1 204 ? 14.610 15.028 -16.805 1.00 88.19 204 VAL A O 1
ATOM 1546 N N . LEU A 1 205 ? 16.195 16.588 -16.624 1.00 89.69 205 LEU A N 1
ATOM 1547 C CA . LEU A 1 205 ? 16.685 16.460 -18.005 1.00 89.69 205 LEU A CA 1
ATOM 1548 C C . LEU A 1 205 ? 17.863 15.487 -18.149 1.00 89.69 205 LEU A C 1
ATOM 1550 O O . LEU A 1 205 ? 18.366 15.286 -19.254 1.00 89.69 205 LEU A O 1
ATOM 1554 N N . SER A 1 206 ? 18.302 14.877 -17.046 1.00 90.06 206 SER A N 1
ATOM 1555 C CA . SER A 1 206 ? 19.432 13.946 -17.006 1.00 90.06 206 SER A CA 1
ATOM 1556 C C . SER A 1 206 ? 18.996 12.542 -16.560 1.00 90.06 206 SER A C 1
ATOM 1558 O O . SER A 1 206 ? 19.313 12.128 -15.442 1.00 90.06 206 SER A O 1
ATOM 1560 N N . PRO A 1 207 ? 18.249 11.792 -17.393 1.00 91.19 207 PRO A N 1
ATOM 1561 C CA . PRO A 1 207 ? 17.889 10.415 -17.077 1.00 91.19 207 PRO A CA 1
ATOM 1562 C C . PRO A 1 207 ? 19.122 9.504 -17.071 1.00 91.19 207 PRO A C 1
ATOM 1564 O O . PRO A 1 207 ? 20.047 9.667 -17.868 1.00 91.19 207 PRO A O 1
ATOM 1567 N N . LEU A 1 208 ? 19.096 8.483 -16.216 1.00 89.75 208 LEU A N 1
ATOM 1568 C CA . LEU A 1 208 ? 20.046 7.368 -16.253 1.00 89.75 208 LEU A CA 1
ATOM 1569 C C . LEU A 1 208 ? 19.886 6.563 -17.547 1.00 89.75 208 LEU A C 1
ATOM 1571 O O . LEU A 1 208 ? 20.868 6.151 -18.164 1.00 89.75 208 LEU A O 1
ATOM 1575 N N . VAL A 1 209 ? 18.635 6.347 -17.954 1.00 88.69 209 VAL A N 1
ATOM 1576 C CA . VAL A 1 209 ? 18.254 5.738 -19.230 1.00 88.69 209 VAL A CA 1
ATOM 1577 C C . VAL A 1 209 ? 16.881 6.257 -19.635 1.00 88.69 209 VAL A C 1
ATOM 1579 O O . VAL A 1 209 ? 16.032 6.499 -18.783 1.00 88.69 209 VAL A O 1
ATOM 1582 N N . SER A 1 210 ? 16.655 6.423 -20.933 1.00 86.81 210 SER A N 1
ATOM 1583 C CA . SER A 1 210 ? 15.378 6.863 -21.491 1.00 86.81 210 SER A CA 1
ATOM 1584 C C . SER A 1 210 ? 15.027 6.026 -22.712 1.00 86.81 210 SER A C 1
ATOM 1586 O O . SER A 1 210 ? 15.911 5.514 -23.410 1.00 86.81 210 SER A O 1
ATOM 1588 N N . SER A 1 211 ? 13.732 5.833 -22.933 1.00 84.94 211 SER A N 1
ATOM 1589 C CA . SER A 1 211 ? 13.227 5.115 -24.086 1.00 84.94 211 SER A CA 1
ATOM 1590 C C . SER A 1 211 ? 13.363 5.963 -25.349 1.00 84.94 211 SER A C 1
ATOM 1592 O O . SER A 1 211 ? 13.365 7.195 -25.291 1.00 84.94 211 SER A O 1
ATOM 1594 N N . PRO A 1 212 ? 13.391 5.331 -26.533 1.00 84.25 212 PRO A N 1
ATOM 1595 C CA . PRO A 1 212 ? 12.963 6.014 -27.745 1.00 84.25 212 PRO A CA 1
ATOM 1596 C C . PRO A 1 212 ? 11.548 6.584 -27.570 1.00 84.25 212 PRO A C 1
ATOM 1598 O O . PRO A 1 212 ? 10.791 6.125 -26.711 1.00 84.25 212 PRO A O 1
ATOM 1601 N N . GLU A 1 213 ? 11.182 7.553 -28.409 1.00 85.00 213 GLU A N 1
ATOM 1602 C CA . GLU A 1 213 ? 9.811 8.065 -28.452 1.00 85.00 213 GLU A CA 1
ATOM 1603 C C . GLU A 1 213 ? 8.822 6.914 -28.662 1.00 85.00 213 GLU A C 1
ATOM 1605 O O . GLU A 1 213 ? 8.930 6.144 -29.622 1.00 85.00 213 GLU A O 1
ATOM 1610 N N . HIS A 1 214 ? 7.847 6.820 -27.762 1.00 82.62 214 HIS A N 1
ATOM 1611 C CA . HIS A 1 214 ? 6.729 5.903 -27.889 1.00 82.62 214 HIS A CA 1
ATOM 1612 C C . HIS A 1 214 ? 5.458 6.689 -28.198 1.00 82.62 214 HIS A C 1
ATOM 1614 O O . HIS A 1 214 ? 4.973 7.455 -27.362 1.00 82.62 214 HIS A O 1
ATOM 1620 N N . ILE A 1 215 ? 4.909 6.483 -29.396 1.00 81.94 215 ILE A N 1
ATOM 1621 C CA . ILE A 1 215 ? 3.649 7.094 -29.827 1.00 81.94 215 ILE A CA 1
ATOM 1622 C C . ILE A 1 215 ? 2.496 6.194 -29.392 1.00 81.94 215 ILE A C 1
ATOM 1624 O O . ILE A 1 215 ? 2.426 5.036 -29.810 1.00 81.94 215 ILE A O 1
ATOM 1628 N N . VAL A 1 216 ? 1.562 6.746 -28.610 1.00 77.94 216 VAL A N 1
ATOM 1629 C CA . VAL A 1 216 ? 0.401 5.999 -28.106 1.00 77.94 216 VAL A CA 1
ATOM 1630 C C . VAL A 1 216 ? -0.413 5.411 -29.261 1.00 77.94 216 VAL A C 1
ATOM 1632 O O . VAL A 1 216 ? -1.000 6.131 -30.083 1.00 77.94 216 VAL A O 1
ATOM 1635 N N . SER A 1 217 ? -0.451 4.079 -29.300 1.00 79.00 217 SER A N 1
ATOM 1636 C CA . SER A 1 217 ? -1.152 3.288 -30.303 1.00 79.00 217 SER A CA 1
ATOM 1637 C C . SER A 1 217 ? -2.586 2.956 -29.865 1.00 79.00 217 SER A C 1
ATOM 1639 O O . SER A 1 217 ? -2.961 3.101 -28.705 1.00 79.00 217 SER A O 1
ATOM 1641 N N . ALA A 1 218 ? -3.416 2.477 -30.798 1.00 75.69 218 ALA A N 1
ATOM 1642 C CA . ALA A 1 218 ? -4.750 1.976 -30.447 1.00 75.69 218 ALA A CA 1
ATOM 1643 C C . ALA A 1 218 ? -4.695 0.675 -29.623 1.00 75.69 218 ALA A C 1
ATOM 1645 O O . ALA A 1 218 ? -5.633 0.394 -28.885 1.00 75.69 218 ALA A O 1
ATOM 1646 N N . TRP A 1 219 ? -3.608 -0.094 -29.750 1.00 76.56 219 TRP A N 1
ATOM 1647 C CA . TRP A 1 219 ? -3.381 -1.305 -28.963 1.00 76.56 219 TRP A CA 1
ATOM 1648 C C . TRP A 1 219 ? -3.083 -0.956 -27.500 1.00 76.56 219 TRP A C 1
ATOM 1650 O O . TRP A 1 219 ? -3.655 -1.557 -26.597 1.00 76.56 219 TRP A O 1
ATOM 1660 N N . ASP A 1 220 ? -2.286 0.090 -27.267 1.00 73.00 220 ASP A N 1
ATOM 1661 C CA . ASP A 1 220 ? -1.948 0.558 -25.916 1.00 73.00 220 ASP A CA 1
ATOM 1662 C C . ASP A 1 220 ? -3.204 0.991 -25.147 1.00 73.00 220 ASP A C 1
ATOM 1664 O O . ASP A 1 220 ? -3.346 0.714 -23.960 1.00 73.00 220 ASP A O 1
ATOM 1668 N N . ILE A 1 221 ? -4.134 1.655 -25.847 1.00 71.88 221 ILE A N 1
ATOM 1669 C CA . ILE A 1 221 ? -5.418 2.096 -25.290 1.00 71.88 221 ILE A CA 1
ATOM 1670 C C . ILE A 1 221 ? -6.297 0.891 -24.943 1.00 71.88 221 ILE A C 1
ATOM 1672 O O . ILE A 1 221 ? -6.915 0.879 -23.882 1.00 71.88 221 ILE A O 1
ATOM 1676 N N . SER A 1 222 ? -6.355 -0.129 -25.810 1.00 73.94 222 SER A N 1
ATOM 1677 C CA . SER A 1 222 ? -7.172 -1.321 -25.548 1.00 73.94 222 SER A CA 1
ATOM 1678 C C . SER A 1 222 ? -6.626 -2.201 -24.426 1.00 73.94 222 SER A C 1
ATOM 1680 O O . SER A 1 222 ? -7.403 -2.861 -23.747 1.00 73.94 222 SER A O 1
ATOM 1682 N N . GLU A 1 223 ? -5.307 -2.217 -24.238 1.00 71.44 223 GLU A N 1
ATOM 1683 C CA . GLU A 1 223 ? -4.643 -3.032 -23.216 1.00 71.44 223 GLU A CA 1
ATOM 1684 C C . GLU A 1 223 ? -4.428 -2.279 -21.896 1.00 71.44 223 GLU A C 1
ATOM 1686 O O . GLU A 1 223 ? -4.052 -2.895 -20.904 1.00 71.44 223 GLU A O 1
ATOM 1691 N N . GLY A 1 224 ? -4.635 -0.958 -21.873 1.00 69.25 224 GLY A N 1
ATOM 1692 C CA . GLY A 1 224 ? -4.424 -0.129 -20.682 1.00 69.25 224 GLY A CA 1
ATOM 1693 C C . GLY A 1 224 ? -2.957 -0.020 -20.253 1.00 69.25 224 GLY A C 1
ATOM 1694 O O . GLY A 1 224 ? -2.666 0.221 -19.083 1.00 69.25 224 GLY A O 1
ATOM 1695 N N . ARG A 1 225 ? -2.009 -0.215 -21.175 1.00 70.31 225 ARG A N 1
ATOM 1696 C CA . ARG A 1 225 ? -0.566 -0.207 -20.883 1.00 70.31 225 ARG A CA 1
ATOM 1697 C C . ARG A 1 225 ? 0.264 0.158 -22.105 1.00 70.31 225 ARG A C 1
ATOM 1699 O O . ARG A 1 225 ? -0.120 -0.131 -23.236 1.00 70.31 225 ARG A O 1
ATOM 1706 N N . ALA A 1 226 ? 1.454 0.706 -21.874 1.00 62.97 226 ALA A N 1
ATOM 1707 C CA . ALA A 1 226 ? 2.556 0.490 -22.804 1.00 62.97 226 ALA A CA 1
ATOM 1708 C C . ALA A 1 226 ? 3.852 0.192 -22.061 1.00 62.97 226 ALA A C 1
ATOM 1710 O O . ALA A 1 226 ? 4.245 0.904 -21.136 1.00 62.97 226 ALA A O 1
ATOM 1711 N N . GLY A 1 227 ? 4.525 -0.858 -22.518 1.00 57.50 227 GLY A N 1
ATOM 1712 C CA . GLY A 1 227 ? 5.895 -1.151 -22.140 1.00 57.50 227 GLY A CA 1
ATOM 1713 C C . GLY A 1 227 ? 6.852 -0.536 -23.150 1.00 57.50 227 GLY A C 1
ATOM 1714 O O . GLY A 1 227 ? 6.683 -0.715 -24.357 1.00 57.50 227 GLY A O 1
ATOM 1715 N N . SER A 1 228 ? 7.885 0.149 -22.669 1.00 54.62 228 SER A N 1
ATOM 1716 C CA . SER A 1 228 ? 9.039 0.465 -23.508 1.00 54.62 228 SER A CA 1
ATOM 1717 C C . SER A 1 228 ? 10.307 0.565 -22.666 1.00 54.62 228 SER A C 1
ATOM 1719 O O . SER A 1 228 ? 10.533 1.581 -22.015 1.00 54.62 228 SER A O 1
ATOM 1721 N N . LEU A 1 229 ? 11.128 -0.494 -22.705 1.00 41.69 229 LEU A N 1
ATOM 1722 C CA . LEU A 1 229 ? 12.585 -0.453 -22.917 1.00 41.69 229 LEU A CA 1
ATOM 1723 C C . LEU A 1 229 ? 13.220 -1.846 -22.759 1.00 41.69 229 LEU A C 1
ATOM 1725 O O . LEU A 1 229 ? 12.941 -2.541 -21.797 1.00 41.69 229 LEU A O 1
ATOM 1729 N N . SER A 1 230 ? 14.124 -2.203 -23.677 1.00 38.47 230 SER A N 1
ATOM 1730 C CA . SER A 1 230 ? 15.264 -3.122 -23.490 1.00 38.47 230 SER A CA 1
ATOM 1731 C C . SER A 1 230 ? 16.354 -2.627 -24.456 1.00 38.47 230 SER A C 1
ATOM 1733 O O . SER A 1 230 ? 16.040 -2.440 -25.636 1.00 38.47 230 SER A O 1
ATOM 1735 N N . PRO A 1 231 ? 17.577 -2.288 -23.990 1.00 40.84 231 PRO A N 1
ATOM 1736 C CA . PRO A 1 231 ? 18.540 -3.312 -23.590 1.00 40.84 231 PRO A CA 1
ATOM 1737 C C . PRO A 1 231 ? 19.336 -3.015 -22.301 1.00 40.84 231 PRO A C 1
ATOM 1739 O O . PRO A 1 231 ? 19.812 -1.910 -22.068 1.00 40.84 231 PRO A O 1
ATOM 1742 N N . THR A 1 232 ? 19.532 -4.088 -21.528 1.00 40.81 232 THR A N 1
ATOM 1743 C CA . THR A 1 232 ? 20.630 -4.406 -20.589 1.00 40.81 232 THR A CA 1
ATOM 1744 C C . THR A 1 232 ? 21.538 -3.259 -20.116 1.00 40.81 232 THR A C 1
ATOM 1746 O O . THR A 1 232 ? 22.436 -2.821 -20.839 1.00 40.81 232 THR A O 1
ATOM 1749 N N . HIS A 1 233 ? 21.420 -2.903 -18.833 1.00 36.53 233 HIS A N 1
ATOM 1750 C CA . HIS A 1 233 ? 22.541 -2.391 -18.042 1.00 36.53 233 HIS A CA 1
ATOM 1751 C C . HIS A 1 233 ? 22.525 -2.996 -16.636 1.00 36.53 233 HIS A C 1
ATOM 1753 O O . HIS A 1 233 ? 21.599 -2.784 -15.861 1.00 36.53 233 HIS A O 1
ATOM 1759 N N . THR A 1 234 ? 23.571 -3.760 -16.332 1.00 31.89 234 THR A N 1
ATOM 1760 C CA . THR A 1 234 ? 23.906 -4.247 -14.992 1.00 31.89 234 THR A CA 1
ATOM 1761 C C . THR A 1 234 ? 24.668 -3.138 -14.265 1.00 31.89 234 THR A C 1
ATOM 1763 O O . THR A 1 234 ? 25.614 -2.583 -14.832 1.00 31.89 234 THR A O 1
ATOM 1766 N N . ARG A 1 235 ? 24.294 -2.824 -13.025 1.00 33.47 235 ARG A N 1
ATOM 1767 C CA . ARG A 1 235 ? 25.196 -2.195 -12.055 1.00 33.47 235 ARG A CA 1
ATOM 1768 C C . ARG A 1 235 ? 25.201 -3.011 -10.777 1.00 33.47 235 ARG A C 1
ATOM 1770 O O . ARG A 1 235 ? 24.105 -3.450 -10.373 1.00 33.47 235 ARG A O 1
#

Radius of gyration: 21.6 Å; Cα contacts (8 Å, |Δi|>4): 513; chains: 1; bounding box: 58×39×58 Å

Foldseek 3Di:
DDDDDAAQWAKAFPDKAKDQVLPRQHWQEDEPQQRPQKIKIKGKMAIQHPAKFAFKKKWKDKDFDTDIDTDGIGGHGRMDMDIDMDRHDDDFDKMKIKIFIDGPCLVRHPCNVRRIDIAIHGHDNADTGSDNVVRGDPPVDDPDDDDPVVDDDPDDDDDDDDDDDGPDFDKDFWDKDFAELDDDFFDKDKDFAQDPVCVVVVNPPDGPDIFDIDGHDNVCSVVRMDIDDDDDDGD

Secondary structure (DSSP, 8-state):
-PPPPPPSS--EE---EEESSSSS---SEEETTT--SEEEEEEEEE--SSS-EEEEEEEEEETTEEEEEEEEEE-TT-EEEEEEEEE----SEEEEEEEEEE-TTGGG-S-TTTTEEEEEEEEESS--BS--TTTSPTTS------SGGG-SS--------------S-------EEE--TT--TT-EE--EE--HHHHTTT-TT--SEEPPPEE--HHHHHHTEEE--------